Protein AF-A0A9E4ABJ6-F1 (afdb_monomer_lite)

Foldseek 3Di:
DDDDDDDDDDDDPDDDPPPPPPPDADFDDQQRLLQVLLQQQDAPAPDDAAWDWAAAPPGFIKIKGKDKDWDDDPQKIKIKMKMKIFGPQHWTATPNFIKTWHGDDIKIKIWMKMARPVQQKIKIKIWIWGWIWIDTPDDHIDIWTDTWMFIDIGGNDDDLQNSAWIFDGTSRDTDTHRRCSRYDHDD

Structure (mmCIF, N/CA/C/O backbone):
data_AF-A0A9E4ABJ6-F1
#
_entry.id   AF-A0A9E4ABJ6-F1
#
loop_
_atom_site.group_PDB
_atom_site.id
_atom_site.type_symbol
_atom_site.label_atom_id
_atom_site.label_alt_id
_atom_site.label_comp_id
_atom_site.label_asym_id
_atom_site.label_entity_id
_atom_site.label_seq_id
_atom_site.pdbx_PDB_ins_code
_atom_site.Cartn_x
_atom_site.Cartn_y
_atom_site.Cartn_z
_atom_site.occupancy
_atom_site.B_iso_or_equiv
_atom_site.auth_seq_id
_atom_site.auth_comp_id
_atom_site.auth_asym_id
_atom_site.auth_atom_id
_atom_site.pdbx_PDB_model_num
ATOM 1 N N . MET A 1 1 ? -15.497 -51.254 72.925 1.00 45.00 1 MET A N 1
ATOM 2 C CA . MET A 1 1 ? -16.453 -50.255 72.394 1.00 45.00 1 MET A CA 1
ATOM 3 C C . MET A 1 1 ? -15.705 -49.330 71.433 1.00 45.00 1 MET A C 1
ATOM 5 O O . MET A 1 1 ? -14.855 -48.574 71.883 1.00 45.00 1 MET A O 1
ATOM 9 N N . LYS A 1 2 ? -15.916 -49.468 70.115 1.00 40.75 2 LYS A N 1
ATOM 10 C CA . LYS A 1 2 ? -15.234 -48.687 69.060 1.00 40.75 2 LYS A CA 1
ATOM 11 C C . LYS A 1 2 ? -15.997 -47.378 68.814 1.00 40.75 2 LYS A C 1
ATOM 13 O O . LYS A 1 2 ? -17.189 -47.426 68.538 1.00 40.75 2 LYS A O 1
ATOM 18 N N . ARG A 1 3 ? -15.322 -46.227 68.920 1.00 46.25 3 ARG A N 1
ATOM 19 C CA . ARG A 1 3 ? -15.878 -44.905 68.579 1.00 46.25 3 ARG A CA 1
ATOM 20 C C . ARG A 1 3 ? -15.588 -44.603 67.108 1.00 46.25 3 ARG A C 1
ATOM 22 O O . ARG A 1 3 ? -14.425 -44.531 66.724 1.00 46.25 3 ARG A O 1
ATOM 29 N N . VAL A 1 4 ? -16.638 -44.438 66.309 1.00 50.16 4 VAL A N 1
ATOM 30 C CA . VAL A 1 4 ? -16.573 -43.991 64.910 1.00 50.16 4 VAL A CA 1
ATOM 31 C C . VAL A 1 4 ? -16.628 -42.462 64.908 1.00 50.16 4 VAL A C 1
ATOM 33 O O . VAL A 1 4 ? -17.537 -41.879 65.496 1.00 50.16 4 VAL A O 1
ATOM 36 N N . ARG A 1 5 ? -15.623 -41.814 64.311 1.00 57.88 5 ARG A N 1
ATOM 37 C CA . ARG A 1 5 ? -15.574 -40.359 64.107 1.00 57.88 5 ARG A CA 1
ATOM 38 C C . ARG A 1 5 ? -16.218 -40.049 62.755 1.00 57.88 5 ARG A C 1
ATOM 40 O O . ARG A 1 5 ? -15.733 -40.540 61.742 1.00 57.88 5 ARG A O 1
ATOM 47 N N . TYR A 1 6 ? -17.287 -39.258 62.750 1.00 49.84 6 TYR A N 1
ATOM 48 C CA . TYR A 1 6 ? -17.872 -38.696 61.533 1.00 49.84 6 TYR A CA 1
ATOM 49 C C . TYR A 1 6 ? -17.236 -37.329 61.278 1.00 49.84 6 TYR A C 1
ATOM 51 O O . TYR A 1 6 ? -17.395 -36.415 62.085 1.00 49.84 6 TYR A O 1
ATOM 59 N N . SER A 1 7 ? -16.492 -37.204 60.181 1.00 53.31 7 SER A N 1
ATOM 60 C CA . SER A 1 7 ? -16.000 -35.918 59.687 1.00 53.31 7 SER A CA 1
ATOM 61 C C . SER A 1 7 ? -17.076 -35.299 58.798 1.00 53.31 7 SER A C 1
ATOM 63 O O . SER A 1 7 ? -17.458 -35.886 57.788 1.00 53.31 7 SER A O 1
ATOM 65 N N . VAL A 1 8 ? -17.577 -34.128 59.190 1.00 49.62 8 VAL A N 1
ATOM 66 C CA . VAL A 1 8 ? -18.484 -33.300 58.386 1.00 49.62 8 VAL A CA 1
ATOM 67 C C . VAL A 1 8 ? -17.634 -32.508 57.392 1.00 49.62 8 VAL A C 1
ATOM 69 O O . VAL A 1 8 ? -16.814 -31.689 57.798 1.00 49.62 8 VAL A O 1
ATOM 72 N N . LEU A 1 9 ? -17.811 -32.769 56.097 1.00 51.19 9 LEU A N 1
ATOM 73 C CA . LEU A 1 9 ? -17.252 -31.968 55.008 1.00 51.19 9 LEU A CA 1
ATOM 74 C C . LEU A 1 9 ? -18.277 -30.889 54.635 1.00 51.19 9 LEU A C 1
ATOM 76 O O . LEU A 1 9 ? -19.312 -31.188 54.045 1.00 51.19 9 LEU A O 1
ATOM 80 N N . LEU A 1 10 ? -17.993 -29.640 55.011 1.00 48.88 10 LEU A N 1
ATOM 81 C CA . LEU A 1 10 ? -18.680 -28.461 54.487 1.00 48.88 10 LEU A CA 1
ATOM 82 C C . LEU A 1 10 ? -18.076 -28.142 53.111 1.00 48.88 10 LEU A C 1
ATOM 84 O O . LEU A 1 10 ? -16.931 -27.701 53.028 1.00 48.88 10 LEU A O 1
ATOM 88 N N . ALA A 1 11 ? -18.828 -28.374 52.037 1.00 52.41 11 ALA A N 1
ATOM 89 C CA . ALA A 1 11 ? -18.481 -27.877 50.712 1.00 52.41 11 ALA A CA 1
ATOM 90 C C . ALA A 1 11 ? -18.997 -26.436 50.581 1.00 52.41 11 ALA A C 1
ATOM 92 O O . ALA A 1 11 ? -20.203 -26.200 50.523 1.00 52.41 11 ALA A O 1
ATOM 93 N N . VAL A 1 12 ? -18.079 -25.469 50.576 1.00 49.25 12 VAL A N 1
ATOM 94 C CA . VAL A 1 12 ? -18.373 -24.075 50.234 1.00 49.25 12 VAL A CA 1
ATOM 95 C C . VAL A 1 12 ? -18.488 -23.999 48.713 1.00 49.25 12 VAL A C 1
ATOM 97 O O . VAL A 1 12 ? -17.489 -24.101 48.006 1.00 49.25 12 VAL A O 1
ATOM 100 N N . ALA A 1 13 ? -19.711 -23.854 48.208 1.00 49.94 13 ALA A N 1
ATOM 101 C CA . ALA A 1 13 ? -19.959 -23.523 46.812 1.00 49.94 13 ALA A CA 1
ATOM 102 C C . ALA A 1 13 ? -19.599 -22.046 46.589 1.00 49.94 13 ALA A C 1
ATOM 104 O O . ALA A 1 13 ? -20.397 -21.150 46.859 1.00 49.94 13 ALA A O 1
ATOM 105 N N . ALA A 1 14 ? -18.371 -21.788 46.141 1.00 52.09 14 ALA A N 1
ATOM 106 C CA . ALA A 1 14 ? -17.991 -20.494 45.594 1.00 52.09 14 ALA A CA 1
ATOM 107 C C . ALA A 1 14 ? -18.616 -20.369 44.198 1.00 52.09 14 ALA A C 1
ATOM 109 O O . ALA A 1 14 ? -18.151 -20.986 43.242 1.00 52.09 14 ALA A O 1
ATOM 110 N N . GLY A 1 15 ? -19.708 -19.611 44.098 1.00 44.78 15 GLY A N 1
ATOM 111 C CA . GLY A 1 15 ? -20.267 -19.195 42.819 1.00 44.78 15 GLY A CA 1
ATOM 112 C C . GLY A 1 15 ? -19.306 -18.226 42.141 1.00 44.78 15 GLY A C 1
ATOM 113 O O . GLY A 1 15 ? -19.254 -17.050 42.493 1.00 44.78 15 GLY A O 1
ATOM 114 N N . THR A 1 16 ? -18.530 -18.720 41.183 1.00 53.94 16 THR A N 1
ATOM 115 C CA . THR A 1 16 ? -17.841 -17.877 40.211 1.00 53.94 16 THR A CA 1
ATOM 116 C C . THR A 1 16 ? -18.903 -17.289 39.287 1.00 53.94 16 THR A C 1
ATOM 118 O O . THR A 1 16 ? -19.432 -17.983 38.420 1.00 53.94 16 THR A O 1
ATOM 121 N N . LEU A 1 17 ? -19.248 -16.019 39.499 1.00 52.34 17 LEU A N 1
ATOM 122 C CA . LEU A 1 17 ? -19.896 -15.193 38.486 1.00 52.34 17 LEU A CA 1
ATOM 123 C C . LEU A 1 17 ? -18.904 -15.069 37.324 1.00 52.34 17 LEU A C 1
ATOM 125 O O . LEU A 1 17 ? -18.003 -14.234 37.361 1.00 52.34 17 LEU A O 1
ATOM 129 N N . ALA A 1 18 ? -19.018 -15.956 36.338 1.00 52.56 18 ALA A N 1
ATOM 130 C CA . ALA A 1 18 ? -18.388 -15.758 35.046 1.00 52.56 18 ALA A CA 1
ATOM 131 C C . ALA A 1 18 ? -19.076 -14.540 34.419 1.00 52.56 18 ALA A C 1
ATOM 133 O O . ALA A 1 18 ? -20.229 -14.614 33.997 1.00 52.56 18 ALA A O 1
ATOM 134 N N . CYS A 1 19 ? -18.405 -13.391 34.477 1.00 53.19 19 CYS A N 1
ATOM 135 C CA . CYS A 1 19 ? -18.766 -12.227 33.688 1.00 53.19 19 CYS A CA 1
ATOM 136 C C . CYS A 1 19 ? -18.419 -12.590 32.240 1.00 53.19 19 CYS A C 1
ATOM 138 O O . CYS A 1 19 ? -17.264 -12.503 31.835 1.00 53.19 19 CYS A O 1
ATOM 140 N N . ASP A 1 20 ? -19.398 -13.133 31.526 1.00 47.91 20 ASP A N 1
ATOM 141 C CA . ASP A 1 20 ? -19.287 -13.554 30.133 1.00 47.91 20 ASP A CA 1
ATOM 142 C C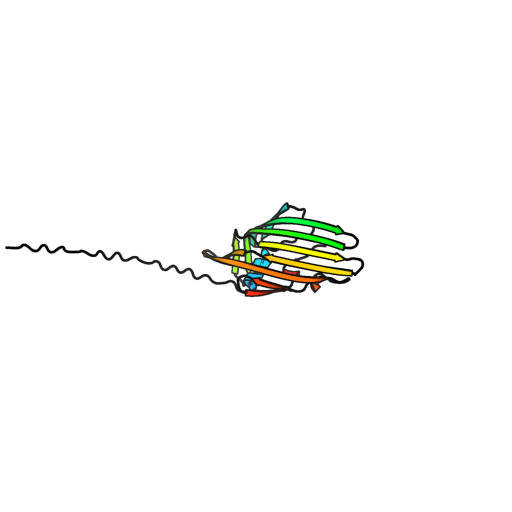 . ASP A 1 20 ? -19.380 -12.311 29.240 1.00 47.91 20 ASP A C 1
ATOM 144 O O . ASP A 1 20 ? -20.415 -12.006 28.654 1.00 47.91 20 ASP A O 1
ATOM 148 N N . SER A 1 21 ? -18.320 -11.503 29.226 1.00 54.41 21 SER A N 1
ATOM 149 C CA . SER A 1 21 ? -18.147 -10.458 28.221 1.00 54.41 21 SER A CA 1
ATOM 150 C C . SER A 1 21 ? -17.453 -11.078 27.012 1.00 54.41 21 SER A C 1
ATOM 152 O O . SER A 1 21 ? -16.274 -10.823 26.767 1.00 54.41 21 SER A O 1
ATOM 154 N N . THR A 1 22 ? -18.159 -11.937 26.274 1.00 62.00 22 THR A N 1
ATOM 155 C CA . THR A 1 22 ? -17.758 -12.289 24.909 1.00 62.00 22 THR A CA 1
ATOM 156 C C . THR A 1 22 ? -17.947 -11.052 24.050 1.00 62.00 22 THR A C 1
ATOM 158 O O . THR A 1 22 ? -19.015 -10.821 23.479 1.00 62.00 22 THR A O 1
ATOM 161 N N . GLU A 1 23 ? -16.922 -10.211 24.021 1.00 62.78 23 GLU A N 1
ATOM 162 C CA . GLU A 1 23 ? -16.848 -9.129 23.064 1.00 62.78 23 GLU A CA 1
ATOM 163 C C . GLU A 1 23 ? -16.848 -9.757 21.670 1.00 62.78 23 GLU A C 1
ATOM 165 O O . GLU A 1 23 ? -15.982 -10.562 21.325 1.00 62.78 23 GLU A O 1
ATOM 170 N N . THR A 1 24 ? -17.922 -9.517 20.922 1.00 70.38 24 THR A N 1
ATOM 171 C CA . THR A 1 24 ? -18.091 -10.126 19.606 1.00 70.38 24 THR A CA 1
ATOM 172 C C . THR A 1 24 ? -17.277 -9.311 18.623 1.00 70.38 24 THR A C 1
ATOM 174 O O . THR A 1 24 ? -17.634 -8.177 18.312 1.00 70.38 24 THR A O 1
ATOM 177 N N . ILE A 1 25 ? -16.182 -9.895 18.150 1.00 77.62 25 ILE A N 1
ATOM 178 C CA . ILE A 1 25 ? -15.392 -9.323 17.069 1.00 77.62 25 ILE A CA 1
ATOM 179 C C . ILE A 1 25 ? -16.248 -9.347 15.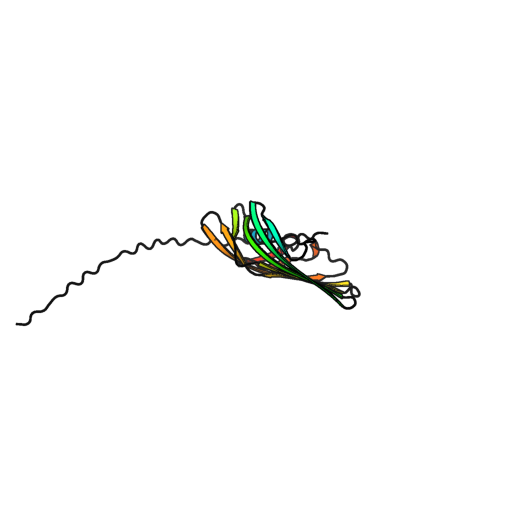800 1.00 77.62 25 ILE A C 1
ATOM 181 O O . ILE A 1 25 ? -16.727 -10.403 15.381 1.00 77.62 25 ILE A O 1
ATOM 185 N N . VAL A 1 26 ? -16.474 -8.170 15.217 1.00 82.19 26 VAL A N 1
ATOM 186 C CA . VAL A 1 26 ? -17.183 -8.021 13.944 1.00 82.19 26 VAL A CA 1
ATOM 187 C C . VAL A 1 26 ? -16.127 -7.888 12.850 1.00 82.19 26 VAL A C 1
ATOM 189 O O . VAL A 1 26 ? -15.405 -6.896 12.866 1.00 82.19 26 VAL A O 1
ATOM 192 N N . PRO A 1 27 ? -16.006 -8.841 11.913 1.00 87.06 27 PRO A N 1
ATOM 193 C CA . PRO A 1 27 ? -15.033 -8.722 10.834 1.00 87.06 27 PRO A CA 1
ATOM 194 C C . PRO A 1 27 ? -15.348 -7.505 9.953 1.00 87.06 27 PRO A C 1
ATOM 196 O O . PRO A 1 27 ? -16.515 -7.133 9.788 1.00 87.06 27 PRO A O 1
ATOM 199 N N . LEU A 1 28 ? -14.310 -6.897 9.373 1.00 90.69 28 LEU A N 1
ATOM 200 C CA . LEU A 1 28 ? -14.481 -5.839 8.376 1.00 90.69 28 LEU A CA 1
ATOM 201 C C . LEU A 1 28 ? -15.217 -6.385 7.152 1.00 90.69 28 LEU A C 1
ATOM 203 O O . LEU A 1 28 ? -15.043 -7.547 6.784 1.00 90.69 28 LEU A O 1
ATOM 207 N N . THR A 1 29 ? -16.018 -5.547 6.499 1.00 93.00 29 THR A N 1
ATOM 208 C CA . THR A 1 29 ? -16.445 -5.825 5.120 1.00 93.00 29 THR A CA 1
ATOM 209 C C . THR A 1 29 ? -15.281 -5.593 4.154 1.00 93.00 29 THR A C 1
ATOM 211 O O . THR A 1 29 ? -14.326 -4.902 4.508 1.00 93.00 29 THR A O 1
ATOM 214 N N . LEU A 1 30 ? -15.365 -6.113 2.924 1.00 92.19 30 LEU A N 1
ATOM 215 C CA . LEU A 1 30 ? -14.355 -5.840 1.895 1.00 92.19 30 LEU A CA 1
ATOM 216 C C . LEU A 1 30 ? -14.182 -4.329 1.656 1.00 92.19 30 LEU A C 1
ATOM 218 O O . LEU A 1 30 ? -13.063 -3.840 1.692 1.00 92.19 30 LEU A O 1
ATOM 222 N N . ASP A 1 31 ? -15.273 -3.565 1.543 1.00 90.75 31 ASP A N 1
ATOM 223 C CA . ASP A 1 31 ? -15.201 -2.103 1.377 1.00 90.75 31 ASP A CA 1
ATOM 224 C C . ASP A 1 31 ? -14.452 -1.415 2.530 1.00 90.75 31 ASP A C 1
ATOM 226 O O . ASP A 1 31 ? -13.674 -0.483 2.322 1.00 90.75 31 ASP A O 1
ATOM 230 N N . GLN A 1 32 ? -14.679 -1.875 3.765 1.00 91.88 32 GLN A N 1
ATOM 231 C CA . GLN A 1 32 ? -13.974 -1.354 4.933 1.00 91.88 32 GLN A CA 1
ATOM 232 C C . GLN A 1 32 ? -12.499 -1.737 4.906 1.00 91.88 32 GLN A C 1
ATOM 234 O O . GLN A 1 32 ? -11.645 -0.894 5.159 1.00 91.88 32 GLN A O 1
ATOM 239 N N . ALA A 1 33 ? -12.203 -2.984 4.559 1.00 92.62 33 ALA A N 1
ATOM 240 C CA . ALA A 1 33 ? -10.857 -3.502 4.413 1.00 92.62 33 ALA A CA 1
ATOM 241 C C . ALA A 1 33 ? -10.051 -2.711 3.362 1.00 92.62 33 ALA A C 1
ATOM 243 O O . ALA A 1 33 ? -8.944 -2.249 3.644 1.00 92.62 33 ALA A O 1
ATOM 244 N N . THR A 1 34 ? -10.639 -2.456 2.190 1.00 91.31 34 THR A N 1
ATOM 245 C CA . THR A 1 34 ? -10.043 -1.640 1.124 1.00 91.31 34 THR A CA 1
ATOM 246 C C . THR A 1 34 ? -9.807 -0.200 1.577 1.00 91.31 34 THR A C 1
ATOM 248 O O . THR A 1 34 ? -8.744 0.356 1.313 1.00 91.31 34 THR A O 1
ATOM 251 N N . ALA A 1 35 ? -10.746 0.407 2.309 1.00 88.50 35 ALA A N 1
ATOM 252 C CA . ALA A 1 35 ? -10.567 1.756 2.846 1.00 88.50 35 ALA A CA 1
ATOM 253 C C . ALA A 1 35 ? -9.442 1.833 3.895 1.00 88.50 35 ALA A C 1
ATOM 255 O O . ALA A 1 35 ? -8.686 2.807 3.919 1.00 88.50 35 ALA A O 1
ATOM 256 N N . VAL A 1 36 ? -9.301 0.801 4.736 1.00 88.88 36 VAL A N 1
ATOM 257 C CA . VAL A 1 36 ? -8.186 0.673 5.684 1.00 88.88 36 VAL A CA 1
ATOM 258 C C . VAL A 1 36 ? -6.849 0.628 4.940 1.00 88.88 36 VAL A C 1
ATOM 260 O O . VAL A 1 36 ? -5.940 1.384 5.284 1.00 88.88 36 VAL A O 1
ATOM 263 N N . LEU A 1 37 ? -6.741 -0.197 3.895 1.00 89.56 37 LEU A N 1
ATOM 264 C CA . LEU A 1 37 ? -5.540 -0.272 3.062 1.00 89.56 37 LEU A CA 1
ATOM 265 C C . LEU A 1 37 ? -5.232 1.071 2.377 1.00 89.56 37 LEU A C 1
ATOM 267 O O . LEU A 1 37 ? -4.121 1.587 2.499 1.00 89.56 37 LEU A O 1
ATOM 271 N N . ALA A 1 38 ? -6.228 1.683 1.731 1.00 86.25 38 ALA A N 1
ATOM 272 C CA . ALA A 1 38 ? -6.083 2.947 1.003 1.00 86.25 38 ALA A CA 1
ATOM 273 C C . ALA A 1 38 ? -5.656 4.125 1.897 1.00 86.25 38 ALA A C 1
ATOM 275 O O . ALA A 1 38 ? -5.000 5.063 1.444 1.00 86.25 38 ALA A O 1
ATOM 276 N N . ALA A 1 39 ? -6.001 4.099 3.183 1.00 83.31 39 ALA A N 1
ATOM 277 C CA . ALA A 1 39 ? -5.553 5.121 4.119 1.00 83.31 39 ALA A CA 1
ATOM 278 C C . ALA A 1 39 ? -4.087 4.976 4.538 1.00 83.31 39 ALA A C 1
ATOM 280 O O . ALA A 1 39 ? -3.448 5.974 4.884 1.00 83.31 39 ALA A O 1
ATOM 281 N N . MET A 1 40 ? -3.566 3.747 4.518 1.00 82.50 40 MET A N 1
ATOM 282 C CA . MET A 1 40 ? -2.157 3.474 4.796 1.00 82.50 40 MET A CA 1
ATOM 283 C C . MET A 1 40 ? -1.283 3.810 3.599 1.00 82.50 40 MET A C 1
ATOM 285 O O . MET A 1 40 ? -0.202 4.357 3.784 1.00 82.50 40 MET A O 1
ATOM 289 N N . VAL A 1 41 ? -1.782 3.559 2.391 1.00 75.50 41 VAL A N 1
ATOM 290 C CA . VAL A 1 41 ? -1.123 3.910 1.134 1.00 75.50 41 VAL A CA 1
ATOM 291 C C . VAL A 1 41 ? -0.624 5.361 1.147 1.00 75.50 41 VAL A C 1
ATOM 293 O O . VAL A 1 41 ? -1.358 6.326 1.414 1.00 75.50 41 VAL A O 1
ATOM 296 N N . VAL A 1 42 ? 0.658 5.534 0.832 1.00 64.12 42 VAL A N 1
ATOM 297 C CA . VAL A 1 42 ? 1.338 6.831 0.825 1.00 64.12 42 VAL A CA 1
ATOM 298 C C . VAL A 1 42 ? 1.752 7.192 -0.598 1.00 64.12 42 VAL A C 1
ATOM 300 O O . VAL A 1 42 ? 2.198 6.343 -1.359 1.00 64.12 42 VAL A O 1
ATOM 303 N N . HIS A 1 43 ? 1.620 8.471 -0.963 1.00 64.56 43 HIS A N 1
ATOM 304 C CA . HIS A 1 43 ? 2.129 8.961 -2.241 1.00 64.56 43 HIS A CA 1
ATOM 305 C C . HIS A 1 43 ? 3.654 8.990 -2.190 1.00 64.56 43 HIS A C 1
ATOM 307 O O . HIS A 1 43 ? 4.240 9.740 -1.410 1.00 64.56 43 HIS A O 1
ATOM 313 N N . TYR A 1 44 ? 4.272 8.169 -3.032 1.00 58.34 44 TYR A N 1
ATOM 314 C CA . TYR A 1 44 ? 5.718 7.987 -3.086 1.00 58.34 44 TYR A CA 1
ATOM 315 C C . TYR A 1 44 ? 6.437 8.963 -4.041 1.00 58.34 44 TYR A C 1
ATOM 317 O O . TYR A 1 44 ? 7.656 8.935 -4.187 1.00 58.34 44 TYR A O 1
ATOM 325 N N . ALA A 1 45 ? 5.705 9.864 -4.697 1.00 57.34 45 ALA A N 1
ATOM 326 C CA . ALA A 1 45 ? 6.258 10.723 -5.738 1.00 57.34 45 ALA A CA 1
ATOM 327 C C . ALA A 1 45 ? 7.385 11.643 -5.229 1.00 57.34 45 ALA A C 1
ATOM 329 O O . ALA A 1 45 ? 7.135 12.652 -4.565 1.00 57.34 45 ALA A O 1
ATOM 330 N N . GLY A 1 46 ? 8.631 11.295 -5.566 1.00 60.38 46 GLY A N 1
ATOM 331 C CA . GLY A 1 46 ? 9.817 12.108 -5.291 1.00 60.38 46 GLY A CA 1
ATOM 332 C C . GLY A 1 46 ? 10.205 12.217 -3.815 1.00 60.38 46 GLY A C 1
ATOM 333 O O . GLY A 1 46 ? 10.908 13.161 -3.450 1.00 60.38 46 GLY A O 1
ATOM 334 N N . ALA A 1 47 ? 9.751 11.299 -2.957 1.00 66.31 47 ALA A N 1
ATOM 335 C CA . ALA A 1 47 ? 10.164 11.290 -1.559 1.00 66.31 47 ALA A CA 1
ATOM 336 C C . ALA A 1 47 ? 11.623 10.810 -1.437 1.00 66.31 47 ALA A C 1
ATOM 338 O O . ALA A 1 47 ? 11.964 9.714 -1.880 1.00 66.31 47 ALA A O 1
ATOM 339 N N . GLU A 1 48 ? 12.485 11.621 -0.817 1.00 83.44 48 GLU A N 1
ATOM 340 C CA . GLU A 1 48 ? 13.851 11.205 -0.472 1.00 83.44 48 GLU A CA 1
ATOM 341 C C . GLU A 1 48 ? 13.815 9.969 0.433 1.00 83.44 48 GLU A C 1
ATOM 343 O O . GLU A 1 48 ? 12.942 9.865 1.294 1.00 83.44 48 GLU A O 1
ATOM 348 N N . GLU A 1 49 ? 14.755 9.042 0.259 1.00 89.62 49 GLU A N 1
ATOM 349 C CA . GLU A 1 49 ? 14.884 7.861 1.121 1.00 89.62 49 GLU A CA 1
ATOM 350 C C . GLU A 1 49 ? 14.921 8.218 2.606 1.00 89.62 49 GLU A C 1
ATOM 352 O O . GLU A 1 49 ? 15.558 9.189 3.025 1.00 89.62 49 GLU A O 1
ATOM 357 N N . GLY A 1 50 ? 14.253 7.399 3.417 1.00 90.31 50 GLY A N 1
ATOM 358 C CA . GLY A 1 50 ? 14.228 7.565 4.862 1.00 90.31 50 GLY A CA 1
ATOM 359 C C . GLY A 1 50 ? 12.839 7.434 5.462 1.00 90.31 50 GLY A C 1
ATOM 360 O O . GLY A 1 50 ? 11.953 6.788 4.910 1.00 90.31 50 GLY A O 1
ATOM 361 N N . THR A 1 51 ? 12.679 8.014 6.651 1.00 92.50 51 THR A N 1
ATOM 362 C CA . THR A 1 51 ? 11.445 7.931 7.433 1.00 92.50 51 THR A CA 1
ATOM 363 C C . THR A 1 51 ? 10.624 9.203 7.302 1.00 92.50 51 THR A C 1
ATOM 365 O O . THR A 1 51 ? 11.107 10.307 7.554 1.00 92.50 51 THR A O 1
ATOM 368 N N . HIS A 1 52 ? 9.342 9.016 7.026 1.00 89.88 52 HIS A N 1
ATOM 369 C CA . HIS A 1 52 ? 8.362 10.059 6.780 1.00 89.88 52 HIS A CA 1
ATOM 370 C C . HIS A 1 52 ? 7.117 9.842 7.633 1.00 89.88 52 HIS A C 1
ATOM 372 O O . HIS A 1 52 ? 6.889 8.766 8.190 1.00 89.88 52 HIS A O 1
ATOM 378 N N . VAL A 1 53 ? 6.298 10.885 7.748 1.00 90.44 53 VAL A N 1
ATOM 379 C CA . VAL A 1 53 ? 5.031 10.844 8.483 1.00 90.44 53 VAL A CA 1
ATOM 380 C C . VAL A 1 53 ? 3.959 11.543 7.658 1.00 90.44 53 VAL A C 1
ATOM 382 O O . VAL A 1 53 ? 4.092 12.723 7.336 1.00 90.44 53 VAL A O 1
ATOM 385 N N . LYS A 1 54 ? 2.878 10.826 7.351 1.00 87.12 54 LYS A N 1
ATOM 386 C CA . LYS A 1 54 ? 1.693 11.338 6.655 1.00 87.12 54 LYS A CA 1
ATOM 387 C C . LYS A 1 54 ? 0.530 11.419 7.637 1.00 87.12 54 LYS A C 1
ATOM 389 O O . LYS A 1 54 ? 0.188 10.429 8.274 1.00 87.12 54 LYS A O 1
ATOM 394 N N . SER A 1 55 ? -0.081 12.593 7.772 1.00 89.25 55 SER A N 1
ATOM 395 C CA . SER A 1 55 ? -1.302 12.750 8.572 1.00 89.25 55 SER A CA 1
ATOM 396 C C . SER A 1 55 ? -2.484 12.055 7.902 1.00 89.25 55 SER A C 1
ATOM 398 O O . SER A 1 55 ? -2.621 12.118 6.679 1.00 89.25 55 SER A O 1
ATOM 400 N N . CYS A 1 56 ? -3.350 11.435 8.701 1.00 87.06 56 CYS A N 1
ATOM 401 C CA . CYS A 1 56 ? -4.578 10.833 8.191 1.00 87.06 56 CYS A CA 1
ATOM 402 C C . CYS A 1 56 ? -5.740 11.834 8.167 1.00 87.06 56 CYS A C 1
ATOM 404 O O . CYS A 1 56 ? -5.699 12.826 8.901 1.00 87.06 56 CYS A O 1
ATOM 406 N N . PRO A 1 57 ? -6.769 11.607 7.327 1.00 83.12 57 PRO A N 1
ATOM 407 C CA . PRO A 1 57 ? -7.821 12.595 7.092 1.00 83.12 57 PRO A CA 1
ATOM 408 C C . PRO A 1 57 ? -8.603 13.004 8.343 1.00 83.12 57 PRO A C 1
ATOM 410 O O . PRO A 1 57 ? -8.972 14.172 8.461 1.00 83.12 57 PRO A O 1
ATOM 413 N N . LEU A 1 58 ? -8.853 12.067 9.265 1.00 88.88 58 LEU A N 1
ATOM 414 C CA . LEU A 1 58 ? -9.667 12.324 10.459 1.00 88.88 58 LEU A CA 1
ATOM 415 C C . LEU A 1 58 ? -8.843 12.516 11.738 1.00 88.88 58 LEU A C 1
ATOM 417 O O . LEU A 1 58 ? -9.314 13.154 12.675 1.00 88.88 58 LEU A O 1
ATOM 421 N N . GLY A 1 59 ? -7.597 12.043 11.764 1.00 89.75 59 GLY A N 1
ATOM 422 C CA . GLY A 1 59 ? -6.751 12.105 12.952 1.00 89.75 59 GLY A CA 1
ATOM 423 C C . GLY A 1 59 ? -5.592 11.118 12.893 1.00 89.75 59 GLY A C 1
ATOM 424 O O . GLY A 1 59 ? -5.610 10.171 12.114 1.00 89.75 59 GLY A O 1
ATOM 425 N N . GLY A 1 60 ? -4.560 11.353 13.703 1.00 91.06 60 GLY A N 1
ATOM 426 C CA . GLY A 1 60 ? -3.365 10.506 13.747 1.00 91.06 60 GLY A CA 1
ATOM 427 C C . GLY A 1 60 ? -2.497 10.581 12.490 1.00 91.06 60 GLY A C 1
ATOM 428 O O . GLY A 1 60 ? -2.534 11.558 11.733 1.00 91.06 60 GLY A O 1
ATOM 429 N N . ALA A 1 61 ? -1.648 9.570 12.302 1.00 91.06 61 ALA A N 1
ATOM 430 C CA . ALA A 1 61 ? -0.699 9.541 11.196 1.00 91.06 61 ALA A CA 1
ATOM 431 C C . ALA A 1 61 ? -0.252 8.122 10.833 1.00 91.06 61 ALA A C 1
ATOM 433 O O . ALA A 1 61 ? -0.316 7.212 11.653 1.00 91.06 61 ALA A O 1
ATOM 434 N N . VAL A 1 62 ? 0.279 7.964 9.626 1.00 90.81 62 VAL A N 1
ATOM 435 C CA . VAL A 1 62 ? 1.050 6.798 9.191 1.00 90.81 62 VAL A CA 1
ATOM 436 C C . VAL A 1 62 ? 2.507 7.225 9.106 1.00 90.81 62 VAL A C 1
ATOM 438 O O . VAL A 1 62 ? 2.848 8.168 8.388 1.00 90.81 62 VAL A O 1
ATOM 441 N N . ARG A 1 63 ? 3.374 6.557 9.866 1.00 91.69 63 ARG A N 1
ATOM 442 C CA . ARG A 1 63 ? 4.822 6.665 9.687 1.00 91.69 63 ARG A CA 1
ATOM 443 C C . ARG A 1 63 ? 5.231 5.615 8.671 1.00 91.69 63 ARG A C 1
ATOM 445 O O . ARG A 1 63 ? 4.826 4.472 8.817 1.00 91.69 63 ARG A O 1
ATOM 452 N N . TYR A 1 64 ? 6.053 5.975 7.702 1.00 91.19 64 TYR A N 1
ATOM 453 C CA . TYR A 1 64 ? 6.601 5.007 6.763 1.00 91.19 64 TYR A CA 1
ATOM 454 C C . TYR A 1 64 ? 8.099 5.211 6.602 1.00 91.19 64 TYR A C 1
ATOM 456 O O . TYR A 1 64 ? 8.595 6.328 6.755 1.00 91.19 64 TYR A O 1
ATOM 464 N N . THR A 1 65 ? 8.818 4.129 6.347 1.00 91.50 65 THR A N 1
ATOM 465 C CA . THR A 1 65 ? 10.226 4.173 5.953 1.00 91.50 65 THR A CA 1
ATOM 466 C C . THR A 1 65 ? 10.335 3.557 4.581 1.00 91.50 65 THR A C 1
ATOM 468 O O . THR A 1 65 ? 9.724 2.519 4.357 1.00 91.50 65 THR A O 1
ATOM 471 N N . HIS A 1 66 ? 11.116 4.160 3.691 1.00 91.44 66 HIS A N 1
ATOM 472 C CA . HIS A 1 66 ? 11.389 3.550 2.399 1.00 91.44 66 HIS A CA 1
ATOM 473 C C . HIS A 1 66 ? 12.860 3.591 2.018 1.00 91.44 66 HIS A C 1
ATOM 475 O O . HIS A 1 66 ? 13.608 4.495 2.412 1.00 91.44 66 HIS A O 1
ATOM 481 N N . THR A 1 67 ? 13.230 2.618 1.199 1.00 92.81 67 THR A N 1
ATOM 482 C CA . THR A 1 67 ? 14.507 2.528 0.497 1.00 92.81 67 THR A CA 1
ATOM 483 C C . THR A 1 67 ? 14.245 2.234 -0.967 1.00 92.81 67 THR A C 1
ATOM 485 O O . THR A 1 67 ? 13.261 1.577 -1.299 1.00 92.81 67 THR A O 1
ATOM 488 N N . SER A 1 68 ? 15.119 2.716 -1.839 1.00 92.69 68 SER A N 1
ATOM 489 C CA . SER A 1 68 ? 15.062 2.417 -3.259 1.00 92.69 68 SER A CA 1
ATOM 490 C C . SER A 1 68 ? 16.399 1.886 -3.748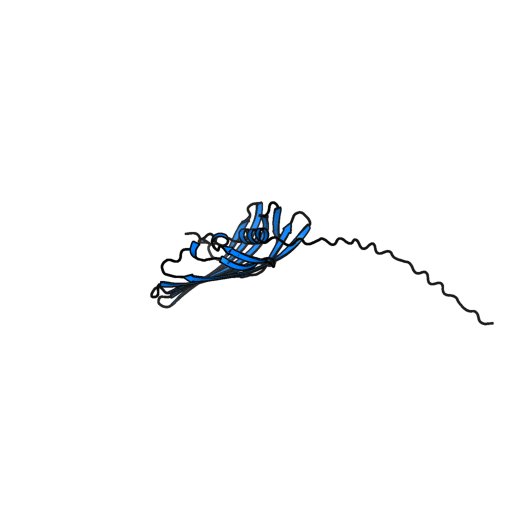 1.00 92.69 68 SER A C 1
ATOM 492 O O . SER A 1 68 ? 17.460 2.213 -3.221 1.00 92.69 68 SER A O 1
ATOM 494 N N . ASP A 1 69 ? 16.355 1.054 -4.775 1.00 94.19 69 ASP A N 1
ATOM 495 C CA . ASP A 1 69 ? 17.555 0.631 -5.476 1.00 94.19 69 ASP A CA 1
ATOM 496 C C . ASP A 1 69 ? 17.340 0.775 -6.974 1.00 94.19 69 ASP A C 1
ATOM 498 O O . ASP A 1 69 ? 16.282 0.442 -7.510 1.00 94.19 69 ASP A O 1
ATOM 502 N N . HIS A 1 70 ? 18.358 1.299 -7.644 1.00 93.25 70 HIS A N 1
ATOM 503 C CA . HIS A 1 70 ? 18.351 1.512 -9.079 1.00 93.25 70 HIS A CA 1
ATOM 504 C C . HIS A 1 70 ? 19.615 0.914 -9.676 1.00 93.25 70 HIS A C 1
ATOM 506 O O . HIS A 1 70 ? 20.738 1.279 -9.310 1.00 93.25 70 HIS A O 1
ATOM 512 N N . ARG A 1 71 ? 19.428 -0.011 -10.615 1.00 95.12 71 ARG A N 1
ATOM 513 C CA . ARG A 1 71 ? 20.514 -0.711 -11.296 1.00 95.12 71 ARG A CA 1
ATOM 514 C C . ARG A 1 71 ? 20.321 -0.605 -12.796 1.00 95.12 71 ARG A C 1
ATOM 516 O O . ARG A 1 71 ? 19.215 -0.741 -13.299 1.00 95.12 71 ARG A O 1
ATOM 523 N N . GLU A 1 72 ? 21.423 -0.445 -13.512 1.00 95.31 72 GLU A N 1
ATOM 524 C CA . GLU A 1 72 ? 21.448 -0.464 -14.973 1.00 95.31 72 GLU A CA 1
ATOM 525 C C . GLU A 1 72 ? 22.462 -1.508 -15.448 1.00 95.31 72 GLU A C 1
ATOM 527 O O . GLU A 1 72 ? 23.551 -1.658 -14.880 1.00 95.31 72 GLU A O 1
ATOM 532 N N . SER A 1 73 ? 22.112 -2.248 -16.497 1.00 94.94 73 SER A N 1
ATOM 533 C CA . SER A 1 73 ? 22.985 -3.234 -17.134 1.00 94.94 73 SER A CA 1
ATOM 534 C C . SER A 1 73 ? 22.651 -3.328 -18.616 1.00 94.94 73 SER A C 1
ATOM 536 O O . SER A 1 73 ? 21.603 -3.845 -19.000 1.00 94.94 73 SER A O 1
ATOM 538 N N . GLY A 1 74 ? 23.554 -2.811 -19.452 1.00 93.88 74 GLY A N 1
ATOM 539 C CA . GLY A 1 74 ? 23.277 -2.652 -20.878 1.00 93.88 74 GLY A CA 1
ATOM 540 C C . GLY A 1 74 ? 22.076 -1.731 -21.084 1.00 93.88 74 GLY A C 1
ATOM 541 O O . GLY A 1 74 ? 22.056 -0.628 -20.549 1.00 93.88 74 GLY A O 1
ATOM 542 N N . ASP A 1 75 ? 21.083 -2.223 -21.818 1.00 93.19 75 ASP A N 1
ATOM 543 C CA . ASP A 1 75 ? 19.872 -1.484 -22.187 1.00 93.19 75 ASP A CA 1
ATOM 544 C C . ASP A 1 75 ? 18.683 -1.754 -21.257 1.00 93.19 75 ASP A C 1
ATOM 546 O O . ASP A 1 75 ? 17.548 -1.385 -21.572 1.00 93.19 75 ASP A O 1
ATOM 550 N N . THR A 1 76 ? 18.935 -2.429 -20.132 1.00 93.31 76 THR A N 1
ATOM 551 C CA . THR A 1 76 ? 17.931 -2.739 -19.114 1.00 93.31 76 THR A CA 1
ATOM 552 C C . THR A 1 76 ? 18.171 -1.914 -17.853 1.00 93.31 76 THR A C 1
ATOM 554 O O . THR A 1 76 ? 19.297 -1.840 -17.349 1.00 93.31 76 THR A O 1
ATOM 557 N N . ALA A 1 77 ? 17.100 -1.307 -17.349 1.00 93.44 77 ALA A N 1
ATOM 558 C CA . ALA A 1 77 ? 17.056 -0.632 -16.059 1.00 93.44 77 ALA A CA 1
ATOM 559 C C . ALA A 1 77 ? 16.148 -1.413 -15.105 1.00 93.44 77 ALA A C 1
ATOM 561 O O . ALA A 1 77 ? 15.076 -1.868 -15.506 1.00 93.44 77 ALA A O 1
ATOM 562 N N . TRP A 1 78 ? 16.577 -1.544 -13.853 1.00 93.56 78 TRP A N 1
ATOM 563 C CA . TRP A 1 78 ? 15.820 -2.131 -12.753 1.00 93.56 78 TRP A CA 1
ATOM 564 C C . TRP A 1 78 ? 15.656 -1.094 -11.663 1.00 93.56 78 TRP A C 1
ATOM 566 O O . TRP A 1 78 ? 16.617 -0.422 -11.278 1.00 93.56 78 TRP A O 1
ATOM 576 N N . TRP A 1 79 ? 14.452 -1.014 -11.134 1.00 92.44 79 TRP A N 1
ATOM 577 C CA . TRP A 1 79 ? 14.094 -0.144 -10.042 1.00 92.44 79 TRP A CA 1
ATOM 578 C C . TRP A 1 79 ? 13.307 -0.944 -9.018 1.00 92.44 79 TRP A C 1
ATOM 580 O O . TRP A 1 79 ? 12.366 -1.642 -9.379 1.00 92.44 79 TRP A O 1
ATOM 590 N N . SER A 1 80 ? 13.700 -0.852 -7.756 1.00 93.38 80 SER A N 1
ATOM 591 C CA . SER A 1 80 ? 12.969 -1.472 -6.653 1.00 93.38 80 SER A CA 1
ATOM 592 C C . SER A 1 80 ? 12.742 -0.460 -5.543 1.00 93.38 80 SER A C 1
ATOM 594 O O . SER A 1 80 ? 13.560 0.445 -5.342 1.00 93.38 80 SER A O 1
ATOM 596 N N . VAL A 1 81 ? 11.619 -0.595 -4.848 1.00 91.88 81 VAL A N 1
ATOM 597 C CA . VAL A 1 81 ? 11.265 0.196 -3.674 1.00 91.88 81 VAL A CA 1
ATOM 598 C C . VAL A 1 81 ? 10.725 -0.737 -2.608 1.00 91.88 81 VAL A C 1
ATOM 600 O O . VAL A 1 81 ? 9.750 -1.449 -2.832 1.00 91.88 81 VAL A O 1
ATOM 603 N N . ASP A 1 82 ? 11.330 -0.660 -1.432 1.00 93.25 82 ASP A N 1
ATOM 604 C CA . ASP A 1 82 ? 10.826 -1.275 -0.213 1.00 93.25 82 ASP A CA 1
ATOM 605 C C . ASP A 1 82 ? 10.242 -0.180 0.670 1.00 93.25 82 ASP A C 1
ATOM 607 O O . ASP A 1 82 ? 10.891 0.844 0.908 1.00 93.25 82 ASP A O 1
ATOM 611 N N . MET A 1 83 ? 9.032 -0.384 1.177 1.00 91.88 83 MET A N 1
ATOM 612 C CA . MET A 1 83 ? 8.379 0.537 2.094 1.00 91.88 83 MET A CA 1
ATOM 613 C C . MET A 1 83 ? 7.723 -0.215 3.244 1.00 91.88 83 MET A C 1
ATOM 615 O O . MET A 1 83 ? 6.937 -1.125 3.035 1.00 91.88 83 MET A O 1
ATOM 619 N N . GLU A 1 84 ? 7.982 0.236 4.464 1.00 92.94 84 GLU A N 1
ATOM 620 C CA . GLU A 1 84 ? 7.356 -0.299 5.668 1.00 92.94 84 GLU A CA 1
ATOM 621 C C . GLU A 1 84 ? 6.454 0.766 6.297 1.00 92.94 84 GLU A C 1
ATOM 623 O O . GLU A 1 84 ? 6.907 1.872 6.614 1.00 92.94 84 GLU A O 1
ATOM 628 N N . LEU A 1 85 ? 5.176 0.439 6.483 1.00 91.06 85 LEU A N 1
ATOM 629 C CA . LEU A 1 85 ? 4.122 1.341 6.933 1.00 91.06 85 LEU A CA 1
ATOM 630 C C . LEU A 1 85 ? 3.665 1.009 8.357 1.00 91.06 85 LEU A C 1
ATOM 632 O O . LEU A 1 85 ? 3.327 -0.125 8.687 1.00 91.06 85 LEU A O 1
ATOM 636 N N . TYR A 1 86 ? 3.588 2.040 9.196 1.00 91.88 86 TYR A N 1
ATOM 637 C CA . TYR A 1 86 ? 3.237 1.957 10.611 1.00 91.88 86 TYR A CA 1
ATOM 638 C C . TYR A 1 86 ? 2.099 2.934 10.944 1.00 91.88 86 TYR A C 1
ATOM 640 O O . TYR A 1 86 ? 2.351 4.133 11.149 1.00 91.88 86 TYR A O 1
ATOM 648 N N . PRO A 1 87 ? 0.843 2.466 11.042 1.00 88.06 87 PRO A N 1
ATOM 649 C CA . PRO A 1 87 ? -0.276 3.317 11.421 1.00 88.06 87 PRO A CA 1
ATOM 650 C C . PRO A 1 87 ? -0.201 3.693 12.909 1.00 88.06 87 PRO A C 1
ATOM 652 O O . PRO A 1 87 ? -0.352 2.874 13.814 1.00 88.06 87 PRO A O 1
ATOM 655 N N . GLY A 1 88 ? 0.033 4.972 13.180 1.00 86.56 88 GLY A N 1
ATOM 656 C CA . GLY A 1 88 ? 0.057 5.577 14.508 1.00 86.56 88 GLY A CA 1
ATOM 657 C C . GLY A 1 88 ? -1.263 6.267 14.840 1.00 86.56 88 GLY A C 1
ATOM 658 O O . GLY A 1 88 ? -1.322 7.497 14.870 1.00 86.56 88 GLY A O 1
ATOM 659 N N . GLY A 1 89 ? -2.317 5.484 15.088 1.00 87.69 89 GLY A N 1
ATOM 660 C CA . GLY A 1 89 ? -3.642 6.009 15.445 1.00 87.69 89 GLY A CA 1
ATOM 661 C C . GLY A 1 89 ? -4.343 6.719 14.289 1.00 87.69 89 GLY A C 1
ATOM 662 O O . GLY A 1 89 ? -5.048 7.692 14.517 1.00 87.69 89 GLY A O 1
ATOM 663 N N . CYS A 1 90 ? -4.084 6.282 13.057 1.00 90.62 90 CYS A N 1
ATOM 664 C CA . CYS A 1 90 ? -4.662 6.854 11.846 1.00 90.62 90 CYS A CA 1
ATOM 665 C C . CYS A 1 90 ? -6.177 6.617 11.807 1.00 90.62 90 CYS A C 1
ATOM 667 O O . CYS A 1 90 ? -6.607 5.473 11.889 1.00 90.62 90 CYS A O 1
ATOM 669 N N . GLU A 1 91 ? -6.982 7.666 11.668 1.00 92.06 91 GLU A N 1
ATOM 670 C CA . GLU A 1 91 ? -8.446 7.563 11.628 1.00 92.06 91 GLU A CA 1
ATOM 671 C C . GLU A 1 91 ? -8.999 7.761 10.211 1.00 92.06 91 GLU A C 1
ATOM 673 O O . GLU A 1 91 ? -8.587 8.677 9.485 1.00 92.06 91 GLU A O 1
ATOM 678 N N . VAL A 1 92 ? -9.948 6.898 9.830 1.00 90.50 92 VAL A N 1
ATOM 679 C CA . VAL A 1 92 ? -10.520 6.809 8.476 1.00 90.50 92 VAL A CA 1
ATOM 680 C C . VAL A 1 92 ? -12.029 6.586 8.539 1.00 90.50 92 VAL A C 1
ATOM 682 O O . VAL A 1 92 ? -12.517 5.959 9.476 1.00 90.50 92 VAL A O 1
ATOM 685 N N . GLU A 1 93 ? -12.773 7.080 7.549 1.00 91.31 93 GLU A N 1
ATOM 686 C CA . GLU A 1 93 ? -14.209 6.801 7.411 1.00 91.31 93 GLU A CA 1
ATOM 687 C C . GLU A 1 93 ? -14.417 5.696 6.373 1.00 91.31 93 GLU A C 1
ATOM 689 O O . GLU A 1 93 ? -13.954 5.820 5.238 1.00 91.31 93 GLU A O 1
ATOM 694 N N . ALA A 1 94 ? -15.119 4.625 6.746 1.00 89.69 94 ALA A N 1
ATOM 695 C CA . ALA A 1 94 ? -15.409 3.513 5.850 1.00 89.69 94 ALA A CA 1
ATOM 696 C C . ALA A 1 94 ? -16.766 2.877 6.166 1.00 89.69 94 ALA A C 1
ATOM 698 O O . ALA A 1 94 ? -17.040 2.474 7.296 1.00 89.69 94 ALA A O 1
ATOM 699 N N . GLY A 1 95 ? -17.643 2.784 5.163 1.00 85.00 95 GLY A N 1
ATOM 700 C CA . GLY A 1 95 ? -18.988 2.230 5.356 1.00 85.00 95 GLY A CA 1
ATOM 701 C C . GLY A 1 95 ? -19.858 3.026 6.342 1.00 85.00 95 GLY A C 1
ATOM 702 O O . GLY A 1 95 ? -20.778 2.464 6.927 1.00 85.00 95 GLY A O 1
ATOM 703 N N . GLY A 1 96 ? -19.568 4.319 6.540 1.00 88.56 96 GLY A N 1
ATOM 704 C CA . GLY A 1 96 ? -20.256 5.179 7.510 1.00 88.56 96 GLY A CA 1
ATOM 705 C C . GLY A 1 96 ? -19.785 5.020 8.962 1.00 88.56 96 GLY A C 1
ATOM 706 O O . GLY A 1 96 ? -20.421 5.571 9.858 1.00 88.56 96 GLY A O 1
ATOM 707 N N . GLU A 1 97 ? -18.697 4.284 9.198 1.00 90.25 97 GLU A N 1
ATOM 708 C CA . GLU A 1 97 ? -18.066 4.110 10.509 1.00 90.25 97 GLU A CA 1
ATOM 709 C C . GLU A 1 97 ? -16.669 4.748 10.521 1.00 90.25 97 GLU A C 1
ATOM 711 O O . GLU A 1 97 ? -15.973 4.753 9.502 1.00 90.25 97 GLU A O 1
ATOM 716 N N . THR A 1 98 ? -16.242 5.253 11.682 1.00 91.69 98 THR A N 1
ATOM 717 C CA . THR A 1 98 ? -14.856 5.686 11.897 1.00 91.69 98 THR A CA 1
ATOM 718 C C . THR A 1 98 ? -14.029 4.502 12.382 1.00 91.69 98 THR A C 1
ATOM 720 O O . THR A 1 98 ? -14.347 3.888 13.403 1.00 91.69 98 THR A O 1
ATOM 723 N N . LEU A 1 99 ? -12.950 4.200 11.667 1.00 91.12 99 LEU A N 1
ATOM 724 C CA . LEU A 1 99 ? -11.987 3.167 12.029 1.00 91.12 99 LEU A CA 1
ATOM 725 C C . LEU A 1 99 ? -10.673 3.827 12.446 1.00 91.12 99 LEU A C 1
ATOM 727 O O . LEU A 1 99 ? -10.147 4.673 11.725 1.00 91.12 99 LEU A O 1
ATOM 731 N N . ALA A 1 100 ? -10.134 3.422 13.593 1.00 91.56 100 ALA A N 1
ATOM 732 C CA . ALA A 1 100 ? -8.812 3.834 14.049 1.00 91.56 100 ALA A CA 1
ATOM 733 C C . ALA A 1 100 ? -7.803 2.706 13.808 1.00 91.56 100 ALA A C 1
ATOM 735 O O . ALA A 1 100 ? -7.960 1.597 14.317 1.00 91.56 100 ALA A O 1
ATOM 736 N N . LEU A 1 101 ? -6.757 2.991 13.042 1.00 90.06 101 LEU A N 1
ATOM 737 C CA . LEU A 1 101 ? -5.673 2.073 12.719 1.00 90.06 101 LEU A CA 1
ATOM 738 C C . LEU A 1 101 ? -4.545 2.277 13.718 1.00 90.06 101 LEU A C 1
ATOM 740 O O . LEU A 1 101 ? -3.970 3.368 13.821 1.00 90.06 101 LEU A O 1
ATOM 744 N N . THR A 1 102 ? -4.226 1.237 14.475 1.00 82.50 102 THR A N 1
ATOM 745 C CA . THR A 1 102 ? -3.247 1.326 15.554 1.00 82.50 102 THR A CA 1
ATOM 746 C C . THR A 1 102 ? -2.224 0.214 15.471 1.00 82.50 102 THR A C 1
ATOM 748 O O . THR A 1 102 ? -2.577 -0.941 15.656 1.00 82.50 102 THR A O 1
ATOM 751 N N . GLY A 1 103 ? -0.954 0.593 15.379 1.00 65.88 103 GLY A N 1
ATOM 752 C CA . GLY A 1 103 ? 0.178 -0.210 15.824 1.00 65.88 103 GLY A CA 1
ATOM 753 C C . GLY A 1 103 ? 0.473 -1.491 15.042 1.00 65.88 103 GLY A C 1
ATOM 754 O O . GLY A 1 103 ? -0.242 -1.881 14.128 1.00 65.88 103 GLY A O 1
ATOM 755 N N . ASP A 1 104 ? 1.577 -2.091 15.492 1.00 63.25 104 ASP A N 1
ATOM 756 C CA . ASP A 1 104 ? 2.191 -3.374 15.130 1.00 63.25 104 ASP A CA 1
ATOM 757 C C . ASP A 1 104 ? 1.145 -4.495 14.956 1.00 63.25 104 ASP A C 1
ATOM 759 O O . ASP A 1 104 ? 0.338 -4.708 15.874 1.00 63.25 104 ASP A O 1
ATOM 763 N N . PRO A 1 105 ? 1.136 -5.252 13.845 1.00 69.88 105 PRO A N 1
ATOM 764 C CA . PRO A 1 105 ? 2.157 -5.345 12.784 1.00 69.88 105 PRO A CA 1
ATOM 765 C C . PRO A 1 105 ? 2.212 -4.157 11.806 1.00 69.88 105 PRO A C 1
ATOM 767 O O . PRO A 1 105 ? 1.293 -3.343 11.745 1.00 69.88 105 PRO A O 1
ATOM 770 N N . SER A 1 106 ? 3.329 -4.039 11.084 1.00 84.38 106 SER A N 1
ATOM 771 C CA . SER A 1 106 ? 3.480 -3.168 9.916 1.00 84.38 106 SER A CA 1
ATOM 772 C C . SER A 1 106 ? 2.868 -3.808 8.664 1.00 84.38 106 SER A C 1
ATOM 774 O O . SER A 1 106 ? 2.597 -5.013 8.610 1.00 84.38 106 SER A O 1
ATOM 776 N N . VAL A 1 107 ? 2.627 -2.963 7.664 1.00 90.25 107 VAL A N 1
ATOM 777 C CA . VAL A 1 107 ? 2.394 -3.392 6.284 1.00 90.25 107 VAL A CA 1
ATOM 778 C C . VAL A 1 107 ? 3.673 -3.119 5.509 1.00 90.25 107 VAL A C 1
ATOM 780 O O . VAL A 1 107 ? 4.203 -2.013 5.583 1.00 90.25 107 VAL A O 1
ATOM 783 N N . ASP A 1 108 ? 4.150 -4.116 4.783 1.00 92.88 108 ASP A N 1
ATOM 784 C CA . ASP A 1 108 ? 5.300 -4.039 3.900 1.00 92.88 108 ASP A CA 1
ATOM 785 C C . ASP A 1 108 ? 4.814 -3.944 2.457 1.00 92.88 108 ASP A C 1
ATOM 787 O O . ASP A 1 108 ? 3.935 -4.690 2.024 1.00 92.88 108 ASP A O 1
ATOM 791 N N . LEU A 1 109 ? 5.391 -3.013 1.713 1.00 92.62 109 LEU A N 1
ATOM 792 C CA . LEU A 1 109 ? 5.181 -2.833 0.290 1.00 92.62 109 LEU A CA 1
ATOM 793 C C . LEU A 1 109 ? 6.518 -3.043 -0.408 1.00 92.62 109 LEU A C 1
ATOM 795 O O . LEU A 1 109 ? 7.487 -2.339 -0.123 1.00 92.62 109 LEU A O 1
ATOM 799 N N . HIS A 1 110 ? 6.546 -3.994 -1.330 1.00 93.69 110 HIS A N 1
ATOM 800 C CA . HIS A 1 110 ? 7.682 -4.261 -2.192 1.00 93.69 110 HIS A CA 1
ATOM 801 C C . HIS A 1 110 ? 7.257 -4.039 -3.634 1.00 93.69 110 HIS A C 1
ATOM 803 O O . HIS A 1 110 ? 6.296 -4.642 -4.100 1.00 93.69 110 HIS A O 1
ATOM 809 N N . MET A 1 111 ? 7.952 -3.148 -4.322 1.00 92.44 111 MET A N 1
ATOM 810 C CA . MET A 1 111 ? 7.688 -2.817 -5.712 1.00 92.44 111 MET A CA 1
ATOM 811 C C . MET A 1 111 ? 8.956 -3.051 -6.512 1.00 92.44 111 MET A C 1
ATOM 813 O O . MET A 1 111 ? 9.991 -2.472 -6.186 1.00 92.44 111 MET A O 1
ATOM 817 N N . GLU A 1 112 ? 8.863 -3.831 -7.580 1.00 93.31 112 GLU A N 1
ATOM 818 C CA . GLU A 1 112 ? 9.929 -4.004 -8.557 1.00 93.31 112 GLU A CA 1
ATOM 819 C C . GLU A 1 112 ? 9.432 -3.597 -9.937 1.00 93.31 112 GLU A C 1
ATOM 821 O O . GLU A 1 112 ? 8.289 -3.806 -10.330 1.00 93.31 112 GLU A O 1
ATOM 826 N N . ARG A 1 113 ? 10.313 -2.960 -10.694 1.00 91.56 113 ARG A N 1
ATOM 827 C CA . ARG A 1 113 ? 10.075 -2.618 -12.083 1.00 91.56 113 ARG A CA 1
ATOM 828 C C . ARG A 1 113 ? 11.349 -2.847 -12.856 1.00 91.56 113 ARG A C 1
ATOM 830 O O . ARG A 1 113 ? 12.410 -2.362 -12.463 1.00 91.56 113 ARG A O 1
ATOM 837 N N . TRP A 1 114 ? 11.242 -3.480 -14.012 1.00 93.38 114 TRP A N 1
ATOM 838 C CA . TRP A 1 114 ? 12.331 -3.479 -14.977 1.00 93.38 114 TRP A CA 1
ATOM 839 C C . TRP A 1 114 ? 11.843 -3.092 -16.364 1.00 93.38 114 TRP A C 1
ATOM 841 O O . TRP A 1 114 ? 10.671 -3.238 -16.702 1.00 93.38 114 TRP A O 1
ATOM 851 N N . TYR A 1 115 ? 12.745 -2.524 -17.157 1.00 91.88 115 TYR A N 1
ATOM 852 C CA . TYR A 1 115 ? 12.452 -2.106 -18.521 1.00 91.88 115 TYR A CA 1
ATOM 853 C C . TYR A 1 115 ? 13.676 -2.294 -19.409 1.00 91.88 115 TYR A C 1
ATOM 855 O O . TYR A 1 115 ? 14.752 -1.773 -19.107 1.00 91.88 115 TYR A O 1
ATOM 863 N N . ALA A 1 116 ? 13.501 -3.019 -20.510 1.00 92.62 116 ALA A N 1
ATOM 864 C CA . ALA A 1 116 ? 14.497 -3.227 -21.547 1.00 92.62 116 ALA A CA 1
ATOM 865 C C . ALA A 1 116 ? 14.181 -2.330 -22.751 1.00 92.62 116 ALA A C 1
ATOM 867 O O . ALA A 1 116 ? 13.212 -2.530 -23.482 1.00 92.62 116 ALA A O 1
ATOM 868 N N . SER A 1 117 ? 15.023 -1.322 -22.970 1.00 87.12 117 SER A N 1
ATOM 869 C CA . SER A 1 117 ? 14.761 -0.287 -23.975 1.00 87.12 117 SER A CA 1
ATOM 870 C C . SER A 1 117 ? 14.846 -0.777 -25.424 1.00 87.12 117 SER A C 1
ATOM 872 O O . SER A 1 117 ? 14.138 -0.239 -26.271 1.00 87.12 117 SER A O 1
ATOM 874 N N . GLU A 1 118 ? 15.651 -1.804 -25.722 1.00 87.31 118 GLU A N 1
ATOM 875 C CA . GLU A 1 118 ? 15.741 -2.365 -27.080 1.00 87.31 118 GLU A CA 1
ATOM 876 C C . GLU A 1 118 ? 14.499 -3.173 -27.486 1.00 87.31 118 GLU A C 1
ATOM 878 O O . GLU A 1 118 ? 14.131 -3.165 -28.662 1.00 87.31 118 GLU A O 1
ATOM 883 N N . SER A 1 119 ? 13.872 -3.885 -26.543 1.00 85.00 119 SER A N 1
ATOM 884 C CA . SER A 1 119 ? 12.655 -4.668 -26.795 1.00 85.00 119 SER A CA 1
ATOM 885 C C . SER A 1 119 ? 11.369 -3.885 -26.535 1.00 85.00 119 SER A C 1
ATOM 887 O O . SER A 1 119 ? 10.307 -4.348 -26.936 1.00 85.00 119 SER A O 1
ATOM 889 N N . GLU A 1 120 ? 11.460 -2.710 -25.905 1.00 88.81 120 GLU A N 1
ATOM 890 C CA . GLU A 1 120 ? 10.311 -1.934 -25.413 1.00 88.81 120 GLU A C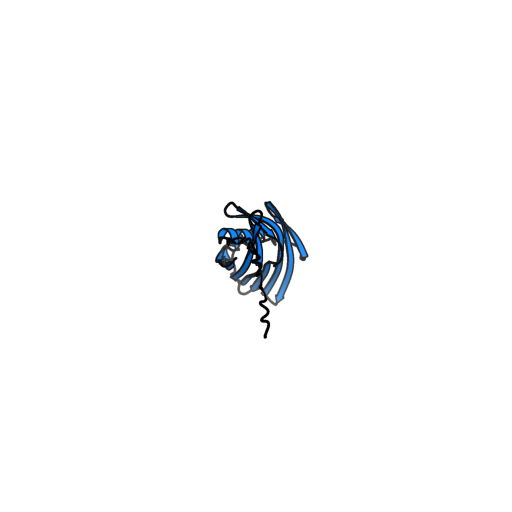A 1
ATOM 891 C C . GLU A 1 120 ? 9.384 -2.762 -24.504 1.00 88.81 120 GLU A C 1
ATOM 893 O O . GLU A 1 120 ? 8.167 -2.563 -24.475 1.00 88.81 120 GLU A O 1
ATOM 898 N N . GLU A 1 121 ? 9.978 -3.701 -23.767 1.00 91.06 121 GLU A N 1
ATOM 899 C CA . GLU A 1 121 ? 9.307 -4.614 -22.845 1.00 91.06 121 GLU A CA 1
ATOM 900 C C . GLU A 1 121 ? 9.799 -4.365 -21.421 1.00 91.06 121 GLU A C 1
ATOM 902 O O . GLU A 1 121 ? 10.937 -3.947 -21.187 1.00 91.06 121 GLU A O 1
ATOM 907 N N . GLY A 1 122 ? 8.942 -4.651 -20.456 1.00 91.81 122 GLY A N 1
ATOM 908 C CA . GLY A 1 122 ? 9.278 -4.592 -19.049 1.00 91.81 122 GLY A CA 1
ATOM 909 C C . GLY A 1 122 ? 8.291 -5.374 -18.208 1.00 91.81 122 GLY A C 1
ATOM 910 O O . GLY A 1 122 ? 7.383 -6.029 -18.718 1.00 91.81 122 GLY A O 1
ATOM 911 N N . GLU A 1 123 ? 8.453 -5.243 -16.909 1.00 93.75 123 GLU A N 1
ATOM 912 C CA . GLU A 1 123 ? 7.584 -5.852 -15.912 1.00 93.75 123 GLU A CA 1
ATOM 913 C C . GLU A 1 123 ? 7.442 -4.884 -14.750 1.00 93.75 123 GLU A C 1
ATOM 915 O O . GLU A 1 123 ? 8.336 -4.066 -14.486 1.00 93.75 123 GLU A O 1
ATOM 920 N N . PHE A 1 124 ? 6.289 -4.948 -14.111 1.00 91.81 124 PHE A N 1
ATOM 921 C CA . PHE A 1 124 ? 5.979 -4.232 -12.897 1.00 91.81 124 PHE A CA 1
ATOM 922 C C . PHE A 1 124 ? 5.338 -5.210 -11.927 1.00 91.81 124 PHE A C 1
ATOM 924 O O . PHE A 1 124 ? 4.271 -5.750 -12.222 1.00 91.81 124 PHE A O 1
ATOM 931 N N . ASP A 1 125 ? 5.979 -5.362 -10.779 1.00 94.19 125 ASP A N 1
ATOM 932 C CA . ASP A 1 125 ? 5.550 -6.232 -9.703 1.00 94.19 125 ASP A CA 1
ATOM 933 C C . ASP A 1 125 ? 5.333 -5.394 -8.446 1.00 94.19 125 ASP A C 1
ATOM 935 O O . ASP A 1 125 ? 6.140 -4.526 -8.097 1.00 94.19 125 ASP A O 1
ATOM 939 N N . LEU A 1 126 ? 4.221 -5.633 -7.762 1.00 93.19 126 LEU A N 1
ATOM 940 C CA . LEU A 1 126 ? 3.901 -5.015 -6.485 1.00 93.19 126 LEU A CA 1
ATOM 941 C C . LEU A 1 126 ? 3.334 -6.073 -5.547 1.00 93.19 126 LEU A C 1
ATOM 943 O O . LEU A 1 126 ? 2.256 -6.602 -5.794 1.00 93.19 126 LEU A O 1
ATOM 947 N N . THR A 1 127 ? 4.008 -6.283 -4.424 1.00 95.00 127 THR A N 1
ATOM 948 C CA . THR A 1 127 ? 3.524 -7.103 -3.315 1.00 95.00 127 THR A CA 1
ATOM 949 C C . THR A 1 127 ? 3.248 -6.208 -2.111 1.00 95.00 127 THR A C 1
ATOM 951 O O . THR A 1 127 ? 4.071 -5.371 -1.731 1.00 95.00 127 THR A O 1
ATOM 954 N N . VAL A 1 128 ? 2.090 -6.391 -1.482 1.00 94.31 128 VAL A N 1
ATOM 955 C CA . VAL A 1 128 ? 1.695 -5.731 -0.236 1.00 94.31 128 VAL A CA 1
ATOM 956 C C . VAL A 1 128 ? 1.355 -6.802 0.789 1.00 94.31 128 VAL A C 1
ATOM 958 O O . VAL A 1 128 ? 0.364 -7.512 0.649 1.00 94.31 128 VAL A O 1
ATOM 961 N N . THR A 1 129 ? 2.164 -6.915 1.836 1.00 95.38 129 THR A N 1
ATOM 962 C CA . THR A 1 129 ? 2.035 -7.968 2.851 1.00 95.38 129 THR A CA 1
ATOM 963 C C . THR A 1 129 ? 2.023 -7.393 4.259 1.00 95.38 129 THR A C 1
ATOM 965 O O . THR A 1 129 ? 2.392 -6.246 4.492 1.00 95.38 129 THR A O 1
ATOM 968 N N . GLY A 1 130 ? 1.576 -8.182 5.231 1.00 93.75 130 GLY A N 1
ATOM 969 C CA . GLY A 1 130 ? 1.643 -7.828 6.644 1.00 93.75 130 GLY A CA 1
ATOM 970 C C . GLY A 1 130 ? 0.267 -7.796 7.281 1.00 93.75 130 GLY A C 1
ATOM 971 O O . GLY A 1 130 ? -0.583 -8.650 7.020 1.00 93.75 130 GLY A O 1
ATOM 972 N N . ALA A 1 131 ? 0.052 -6.861 8.198 1.00 92.50 131 ALA A N 1
ATOM 973 C CA . ALA A 1 131 ? -1.244 -6.717 8.843 1.00 92.50 131 ALA A CA 1
ATOM 974 C C . ALA A 1 131 ? -1.402 -5.340 9.489 1.00 92.50 131 ALA A C 1
ATOM 976 O O . ALA A 1 131 ? -0.433 -4.637 9.745 1.00 92.50 131 ALA A O 1
ATOM 977 N N . VAL A 1 132 ? -2.638 -4.988 9.817 1.00 90.69 132 VAL A N 1
ATOM 978 C CA . VAL A 1 132 ? -2.977 -3.792 10.585 1.00 90.69 132 VAL A CA 1
ATOM 979 C C . VAL A 1 132 ? -4.003 -4.141 11.648 1.00 90.69 132 VAL A C 1
ATOM 981 O O . VAL A 1 132 ? -4.973 -4.856 11.388 1.00 90.69 132 VAL A O 1
ATOM 984 N N . THR A 1 133 ? -3.813 -3.626 12.860 1.00 91.00 133 THR A N 1
ATOM 985 C CA . THR A 1 133 ? -4.875 -3.678 13.867 1.00 91.00 133 THR A CA 1
ATOM 986 C C . THR A 1 133 ? -5.792 -2.479 13.677 1.00 91.00 133 THR A C 1
ATOM 988 O O . THR A 1 133 ? -5.344 -1.329 13.684 1.00 91.00 133 THR A O 1
ATOM 991 N N . TRP A 1 134 ? -7.084 -2.742 13.523 1.00 89.50 134 TRP A N 1
ATOM 992 C CA . TRP A 1 134 ? -8.109 -1.708 13.434 1.00 89.50 134 TRP A CA 1
ATOM 993 C C . TRP A 1 134 ? -8.963 -1.710 14.698 1.00 89.50 134 TRP A C 1
ATOM 995 O O . TRP A 1 134 ? -9.061 -2.717 15.400 1.00 89.50 134 TRP A O 1
ATOM 1005 N N . ARG A 1 135 ? -9.583 -0.569 14.993 1.00 89.06 135 ARG A N 1
ATOM 1006 C CA . ARG A 1 135 ? -10.538 -0.391 16.086 1.00 89.06 135 ARG A CA 1
ATOM 1007 C C . ARG A 1 135 ? -11.784 0.326 15.596 1.00 89.06 135 ARG A C 1
ATOM 1009 O O . ARG A 1 135 ? -11.668 1.297 14.851 1.00 89.06 135 ARG A O 1
ATOM 1016 N N . ARG A 1 136 ? -12.952 -0.124 16.052 1.00 86.38 136 ARG A N 1
ATOM 1017 C CA . ARG A 1 136 ? -14.244 0.547 15.860 1.00 86.38 136 ARG A CA 1
ATOM 1018 C C . ARG A 1 136 ? -14.768 1.032 17.205 1.00 86.38 136 ARG A C 1
ATOM 1020 O O . ARG A 1 136 ? -14.910 0.233 18.136 1.00 86.38 136 ARG A O 1
ATOM 1027 N N . ASP A 1 137 ? -15.057 2.328 17.280 1.00 77.19 137 ASP A N 1
ATOM 1028 C CA . ASP A 1 137 ? -15.493 3.008 18.500 1.00 77.19 137 ASP A CA 1
ATOM 1029 C C . ASP A 1 137 ? -14.595 2.661 19.711 1.00 77.19 137 ASP A C 1
ATOM 1031 O O . ASP A 1 137 ? -13.369 2.569 19.598 1.00 77.19 137 ASP A O 1
ATOM 1035 N N . ASP A 1 138 ? -15.192 2.472 20.891 1.00 65.81 138 ASP A N 1
ATOM 1036 C CA . ASP A 1 138 ? -14.443 2.355 22.138 1.00 65.81 138 ASP A CA 1
ATOM 1037 C C . ASP A 1 138 ? -13.752 0.994 22.345 1.00 65.81 138 ASP A C 1
ATOM 1039 O O . ASP A 1 138 ? -12.769 0.961 23.085 1.00 65.81 138 ASP A O 1
ATOM 1043 N N . ASN A 1 139 ? -14.182 -0.127 21.734 1.00 57.00 139 ASN A N 1
ATOM 1044 C CA . ASN A 1 139 ? -13.714 -1.447 22.211 1.00 57.00 139 ASN A CA 1
ATOM 1045 C C . ASN A 1 139 ? -13.435 -2.556 21.172 1.00 57.00 139 ASN A C 1
ATOM 1047 O O . ASN A 1 139 ? -12.572 -3.385 21.447 1.00 57.00 139 ASN A O 1
ATOM 1051 N N . ILE A 1 140 ? -14.015 -2.566 19.964 1.00 68.62 140 ILE A N 1
ATOM 1052 C CA . ILE A 1 140 ? -13.823 -3.724 19.067 1.00 68.62 140 ILE A CA 1
ATOM 1053 C C . ILE A 1 140 ? -12.539 -3.552 18.258 1.00 68.62 140 ILE A C 1
ATOM 1055 O O . ILE A 1 140 ? -12.477 -2.680 17.392 1.00 68.62 140 ILE A O 1
ATOM 1059 N N . SER A 1 141 ? -11.534 -4.386 18.535 1.00 75.69 141 SER A N 1
ATOM 1060 C CA . SER A 1 141 ? -10.294 -4.468 17.761 1.00 75.69 141 SER A CA 1
ATOM 1061 C C . SER A 1 141 ? -10.105 -5.842 17.133 1.00 75.69 141 SER A C 1
ATOM 1063 O O . SER A 1 141 ? -10.270 -6.843 17.831 1.00 75.69 141 SER A O 1
ATOM 1065 N N . ASP A 1 142 ? -9.669 -5.890 15.877 1.00 82.94 142 ASP A N 1
ATOM 1066 C CA . ASP A 1 142 ? -9.185 -7.125 15.256 1.00 82.94 142 ASP A CA 1
ATOM 1067 C C . ASP A 1 142 ? -7.979 -6.858 14.352 1.00 82.94 142 ASP A C 1
ATOM 1069 O O . ASP A 1 142 ? -7.654 -5.712 14.021 1.00 82.94 142 ASP A O 1
ATOM 1073 N N . ARG A 1 143 ? -7.305 -7.938 13.964 1.00 89.50 143 ARG A N 1
ATOM 1074 C CA . ARG A 1 143 ? -6.185 -7.929 13.032 1.00 89.50 143 ARG A CA 1
ATOM 1075 C C . ARG A 1 143 ? -6.704 -8.139 11.613 1.00 89.50 143 ARG A C 1
ATOM 1077 O O . ARG A 1 143 ? -7.290 -9.168 11.300 1.00 89.50 143 ARG A O 1
ATOM 1084 N N . CYS A 1 144 ? -6.451 -7.171 10.747 1.00 90.75 144 CYS A N 1
ATOM 1085 C CA . CYS A 1 144 ? -6.609 -7.324 9.311 1.00 90.75 144 CYS A CA 1
ATOM 1086 C C . CYS A 1 144 ? -5.276 -7.768 8.707 1.00 90.75 144 CYS A C 1
ATOM 1088 O O . CYS A 1 144 ? -4.312 -7.010 8.750 1.00 90.75 144 CYS A O 1
ATOM 1090 N N . GLU A 1 145 ? -5.211 -8.982 8.167 1.00 94.19 145 GLU A N 1
ATOM 1091 C CA . GLU A 1 145 ? -4.053 -9.460 7.400 1.00 94.19 145 GLU A CA 1
ATOM 1092 C C . GLU A 1 145 ? -4.118 -8.971 5.953 1.00 94.19 145 GLU A C 1
ATOM 1094 O O . GLU A 1 145 ? -5.204 -8.867 5.385 1.00 94.19 145 GLU A O 1
ATOM 1099 N N . VAL A 1 146 ? -2.962 -8.636 5.386 1.00 94.19 146 VAL A N 1
ATOM 1100 C CA . VAL A 1 146 ? -2.809 -8.142 4.016 1.00 94.19 146 VAL A CA 1
ATOM 1101 C C . VAL A 1 146 ? -1.827 -9.062 3.305 1.00 94.19 146 VAL A C 1
ATOM 1103 O O . VAL A 1 146 ? -0.747 -9.323 3.836 1.00 94.19 146 VAL A O 1
ATOM 1106 N N . ASP A 1 147 ? -2.221 -9.564 2.143 1.00 96.81 147 ASP A N 1
ATOM 1107 C CA . ASP A 1 147 ? -1.406 -10.392 1.256 1.00 96.81 147 ASP A CA 1
ATOM 1108 C C . ASP A 1 147 ? -1.929 -10.189 -0.170 1.00 96.81 147 ASP A C 1
ATOM 1110 O O . ASP A 1 147 ? -2.889 -10.837 -0.584 1.00 96.81 147 ASP A O 1
ATOM 1114 N N . LEU A 1 148 ? -1.411 -9.175 -0.859 1.00 95.62 148 LEU A N 1
ATOM 1115 C CA . LEU A 1 148 ? -1.873 -8.740 -2.175 1.00 95.62 148 LEU A CA 1
ATOM 1116 C C . LEU A 1 148 ? -0.698 -8.661 -3.138 1.00 95.62 148 LEU A C 1
ATOM 1118 O O . LEU A 1 148 ? 0.336 -8.099 -2.790 1.00 95.62 148 LEU A O 1
ATOM 1122 N N . ASP A 1 149 ? -0.913 -9.112 -4.364 1.00 96.31 149 ASP A N 1
ATOM 1123 C CA . ASP A 1 149 ? 0.078 -9.105 -5.429 1.00 96.31 149 ASP A CA 1
ATOM 1124 C C . ASP A 1 149 ? -0.489 -8.490 -6.708 1.00 96.31 149 ASP A C 1
ATOM 1126 O O . ASP A 1 149 ? -1.685 -8.584 -7.012 1.00 96.31 149 ASP A O 1
ATOM 1130 N N . LEU A 1 150 ? 0.399 -7.881 -7.480 1.00 94.19 150 LEU A N 1
ATOM 1131 C CA . LEU A 1 150 ? 0.159 -7.415 -8.830 1.00 94.19 150 LEU A CA 1
ATOM 1132 C C . LEU A 1 150 ? 1.395 -7.712 -9.675 1.00 94.19 150 LEU A C 1
ATOM 1134 O O . LEU A 1 150 ? 2.480 -7.277 -9.316 1.00 94.19 150 LEU A O 1
ATOM 1138 N N . GLU A 1 151 ? 1.199 -8.380 -10.808 1.00 94.06 151 GLU A N 1
ATOM 1139 C CA . GLU A 1 151 ? 2.233 -8.649 -11.813 1.00 94.06 151 GLU A CA 1
ATOM 1140 C C . GLU A 1 151 ? 1.729 -8.154 -13.176 1.00 94.06 151 GLU A C 1
ATOM 1142 O O . GLU A 1 151 ? 0.647 -8.543 -13.637 1.00 94.06 151 GLU A O 1
ATOM 1147 N N . VAL A 1 152 ? 2.490 -7.278 -13.834 1.00 92.38 152 VAL A N 1
ATOM 1148 C CA . VAL A 1 152 ? 2.092 -6.650 -15.103 1.00 92.38 152 VAL A CA 1
ATOM 1149 C C . VAL A 1 152 ? 3.242 -6.637 -16.090 1.00 92.38 152 VAL A C 1
ATOM 1151 O O . VAL A 1 152 ? 4.283 -6.030 -15.852 1.00 92.38 152 VAL A O 1
ATOM 1154 N N . ALA A 1 153 ? 3.009 -7.193 -17.276 1.00 90.62 153 ALA A N 1
ATOM 1155 C CA . ALA A 1 153 ? 3.905 -6.988 -18.406 1.00 90.62 153 ALA A CA 1
ATOM 1156 C C . ALA A 1 153 ? 3.776 -5.548 -18.936 1.00 90.62 153 ALA A C 1
ATOM 1158 O O . ALA A 1 153 ? 2.703 -5.115 -19.367 1.00 90.62 153 ALA A O 1
ATOM 1159 N N . LEU A 1 154 ? 4.885 -4.812 -18.947 1.00 87.56 154 LEU A N 1
ATOM 1160 C CA . LEU A 1 154 ? 4.972 -3.472 -19.516 1.00 87.56 154 LEU A CA 1
ATOM 1161 C C . LEU A 1 154 ? 5.354 -3.550 -20.998 1.00 87.56 154 LEU A C 1
ATOM 1163 O O . LEU A 1 154 ? 6.263 -4.281 -21.385 1.00 87.56 154 LEU A O 1
ATOM 1167 N N . GLY A 1 155 ? 4.691 -2.749 -21.824 1.00 87.19 155 GLY A N 1
ATOM 1168 C CA . GLY A 1 155 ? 5.072 -2.485 -23.208 1.00 87.19 155 GLY A CA 1
ATOM 1169 C C . GLY A 1 155 ? 5.371 -1.002 -23.434 1.00 87.19 155 GLY A C 1
ATOM 1170 O O . GLY A 1 155 ? 5.174 -0.172 -22.545 1.00 87.19 155 GLY A O 1
ATOM 1171 N N . ALA A 1 156 ? 5.756 -0.650 -24.664 1.00 78.19 156 ALA A N 1
ATOM 1172 C CA . ALA A 1 156 ? 6.112 0.713 -25.093 1.00 78.19 156 ALA A CA 1
ATOM 1173 C C . ALA A 1 156 ? 5.105 1.823 -24.706 1.00 78.19 156 ALA A C 1
ATOM 1175 O O . ALA A 1 156 ? 5.450 3.008 -24.686 1.00 78.19 156 ALA A O 1
ATOM 1176 N N . HIS A 1 157 ? 3.844 1.463 -24.450 1.00 77.69 157 HIS A N 1
ATOM 1177 C CA . HIS A 1 157 ? 2.739 2.388 -24.189 1.00 77.69 157 HIS A CA 1
ATOM 1178 C C . HIS A 1 157 ? 1.874 1.991 -22.984 1.00 77.69 157 HIS A C 1
ATOM 1180 O O . HIS A 1 157 ? 0.714 2.398 -22.931 1.00 77.69 157 HIS A O 1
ATOM 1186 N N . THR A 1 158 ? 2.389 1.189 -22.046 1.00 80.38 158 THR A N 1
ATOM 1187 C CA . THR A 1 158 ? 1.632 0.872 -20.825 1.00 80.38 158 THR A CA 1
ATOM 1188 C C . THR A 1 158 ? 1.451 2.140 -19.996 1.00 80.38 158 THR A C 1
ATOM 1190 O O . THR A 1 158 ? 2.437 2.743 -19.567 1.00 80.38 158 THR A O 1
ATOM 1193 N N . ASN A 1 159 ? 0.200 2.558 -19.795 1.00 76.62 159 ASN A N 1
ATOM 1194 C CA . ASN A 1 159 ? -0.126 3.639 -18.870 1.00 76.62 159 ASN A CA 1
ATOM 1195 C C . ASN A 1 159 ? -0.355 3.070 -17.469 1.00 76.62 159 ASN A C 1
ATOM 1197 O O . ASN A 1 159 ? -0.619 1.884 -17.298 1.00 76.62 159 ASN A O 1
ATOM 1201 N N . GLU A 1 160 ? -0.305 3.933 -16.461 1.00 67.50 160 GLU A N 1
ATOM 1202 C CA . GLU A 1 160 ? -0.542 3.544 -15.065 1.00 67.50 160 GLU A CA 1
ATOM 1203 C C . GLU A 1 160 ? -1.975 3.041 -14.833 1.00 67.50 160 GLU A C 1
ATOM 1205 O O . GLU A 1 160 ? -2.193 2.136 -14.034 1.00 67.50 160 GLU A O 1
ATOM 1210 N N . ASP A 1 161 ? -2.938 3.563 -15.597 1.00 72.50 161 ASP A N 1
ATOM 1211 C CA . ASP A 1 161 ? -4.326 3.084 -15.601 1.00 72.50 161 ASP A CA 1
ATOM 1212 C C . ASP A 1 161 ? -4.466 1.663 -16.189 1.00 72.50 161 ASP A C 1
ATOM 1214 O O . ASP A 1 161 ? -5.483 1.007 -15.972 1.00 72.50 161 ASP A O 1
ATOM 1218 N N . ASP A 1 162 ? -3.450 1.178 -16.914 1.00 81.94 162 ASP A N 1
ATOM 1219 C CA . ASP A 1 162 ? -3.421 -0.148 -17.541 1.00 81.94 162 ASP A CA 1
ATOM 1220 C C . ASP A 1 162 ? -2.702 -1.197 -16.668 1.00 81.94 162 ASP A C 1
ATOM 1222 O O . ASP A 1 162 ? -2.542 -2.343 -17.090 1.00 81.94 162 ASP A O 1
ATOM 1226 N N . LEU A 1 163 ? -2.277 -0.830 -15.451 1.00 83.62 163 LEU A N 1
ATOM 1227 C CA . LEU A 1 163 ? -1.576 -1.725 -14.524 1.00 83.62 163 LEU A CA 1
ATOM 1228 C C . LEU A 1 163 ? -2.501 -2.746 -13.838 1.00 83.62 163 LEU A C 1
ATOM 1230 O O . LEU A 1 163 ? -2.029 -3.536 -13.043 1.00 83.62 163 LEU A O 1
ATOM 1234 N N . GLY A 1 164 ? -3.799 -2.777 -14.142 1.00 89.00 164 GLY A N 1
ATOM 1235 C CA . GLY A 1 164 ? -4.711 -3.807 -13.637 1.00 89.00 164 GLY A CA 1
ATOM 1236 C C . GLY A 1 164 ? -5.035 -3.689 -12.144 1.00 89.00 164 GLY A C 1
ATOM 1237 O O . GLY A 1 164 ? -5.106 -2.588 -11.590 1.00 89.00 164 GLY A O 1
ATOM 1238 N N . ASP A 1 165 ? -5.279 -4.837 -11.511 1.00 92.44 165 ASP A N 1
ATOM 1239 C CA . ASP A 1 165 ? -5.809 -4.936 -10.152 1.00 92.44 165 ASP A CA 1
ATOM 1240 C C . ASP A 1 165 ? -4.831 -5.693 -9.244 1.00 92.44 165 ASP A C 1
ATOM 1242 O O . ASP A 1 165 ? -4.319 -6.747 -9.620 1.00 92.44 165 ASP A O 1
ATOM 1246 N N . LEU A 1 166 ? -4.606 -5.189 -8.026 1.00 92.81 166 LEU A N 1
ATOM 1247 C CA . LEU A 1 166 ? -3.999 -5.985 -6.962 1.00 92.81 166 LEU A CA 1
ATOM 1248 C C . LEU A 1 166 ? -4.969 -7.094 -6.561 1.00 92.81 166 LEU A C 1
ATOM 1250 O O . LEU A 1 166 ? -6.140 -6.826 -6.275 1.00 92.81 166 LEU A O 1
ATOM 1254 N N . THR A 1 167 ? -4.467 -8.320 -6.479 1.00 96.56 167 THR A N 1
ATOM 1255 C CA . THR A 1 167 ? -5.259 -9.505 -6.145 1.00 96.56 167 THR A CA 1
ATOM 1256 C C . THR A 1 167 ? -4.669 -10.254 -4.963 1.00 96.56 167 THR A C 1
ATOM 1258 O O . THR A 1 167 ? -3.457 -10.287 -4.792 1.00 96.56 167 THR A O 1
ATOM 1261 N N . GLY A 1 168 ? -5.516 -10.858 -4.132 1.00 96.75 168 GLY A N 1
ATOM 1262 C CA . GLY A 1 168 ? -5.061 -11.670 -3.003 1.00 96.75 168 GLY A CA 1
ATOM 1263 C C . GLY A 1 168 ? -6.030 -11.640 -1.829 1.00 96.75 168 GLY A C 1
ATOM 1264 O O . GLY A 1 168 ? -7.244 -11.560 -2.021 1.00 96.75 168 GLY A O 1
ATOM 1265 N N . LEU A 1 169 ? -5.499 -11.714 -0.611 1.00 97.12 169 LEU A N 1
ATOM 1266 C CA . LEU A 1 169 ? -6.261 -11.698 0.631 1.00 97.12 169 LEU A CA 1
ATOM 1267 C C . LEU A 1 169 ? -6.145 -10.354 1.354 1.00 97.12 169 LEU A C 1
ATOM 1269 O O . LEU A 1 169 ? -5.059 -9.852 1.639 1.00 97.12 169 LEU A O 1
ATOM 1273 N N . LEU A 1 170 ? -7.296 -9.808 1.744 1.00 94.94 170 LEU A N 1
ATOM 1274 C CA . LEU A 1 170 ? -7.387 -8.59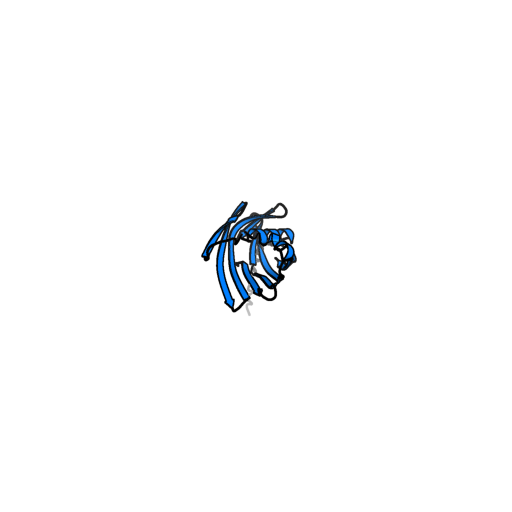7 2.551 1.00 94.94 170 LEU A CA 1
ATOM 1275 C C . LEU A 1 170 ? -8.400 -8.776 3.685 1.00 94.94 170 LEU A C 1
ATOM 1277 O O . LEU A 1 170 ? -9.595 -8.949 3.463 1.00 94.94 170 LEU A O 1
ATOM 1281 N N . CYS A 1 171 ? -7.914 -8.757 4.923 1.00 92.62 171 CYS A N 1
ATOM 1282 C CA . CYS A 1 171 ? -8.658 -9.062 6.146 1.00 92.62 171 CYS A CA 1
ATOM 1283 C C . CYS A 1 171 ? -9.470 -10.377 6.072 1.00 92.62 171 CYS A C 1
ATOM 1285 O O . CYS A 1 171 ? -10.566 -10.464 6.627 1.00 92.62 171 CYS A O 1
ATOM 1287 N N . GLY A 1 172 ? -8.948 -11.390 5.369 1.00 93.94 172 GLY A N 1
ATOM 1288 C CA . GLY A 1 172 ? -9.616 -12.682 5.163 1.00 93.94 172 GLY A CA 1
ATOM 1289 C C . GLY A 1 172 ? -10.635 -12.721 4.017 1.00 93.94 172 GLY A C 1
ATOM 1290 O O . GLY A 1 172 ? -11.328 -13.729 3.874 1.00 93.94 172 GLY A O 1
ATOM 1291 N N . HIS A 1 173 ? -10.732 -11.661 3.210 1.00 95.19 173 HIS A N 1
ATOM 1292 C CA . HIS A 1 173 ? -11.539 -11.621 1.987 1.00 95.19 173 HIS A CA 1
ATOM 1293 C C . HIS A 1 173 ? -10.656 -11.778 0.755 1.00 95.19 173 HIS A C 1
ATOM 1295 O O . HIS A 1 173 ? -9.580 -11.188 0.713 1.00 95.19 173 HIS A O 1
ATOM 1301 N N . ASP A 1 174 ? -11.144 -12.491 -0.260 1.00 97.31 174 ASP A N 1
ATOM 1302 C CA . ASP A 1 174 ? -10.580 -12.394 -1.607 1.00 97.31 174 ASP A CA 1
ATOM 1303 C C . ASP A 1 174 ? -10.822 -10.967 -2.125 1.00 97.31 174 ASP A C 1
ATOM 1305 O O . ASP A 1 174 ? -11.965 -10.494 -2.157 1.00 97.31 174 ASP A O 1
ATOM 1309 N N . ALA A 1 175 ? -9.748 -10.272 -2.483 1.00 95.25 175 ALA A N 1
ATOM 1310 C CA . ALA A 1 175 ? -9.773 -8.883 -2.910 1.00 95.25 175 ALA A CA 1
ATOM 1311 C C . ALA A 1 175 ? -9.237 -8.737 -4.338 1.00 95.25 175 ALA A C 1
ATOM 1313 O O . ALA A 1 175 ? -8.282 -9.403 -4.728 1.00 95.25 175 ALA A O 1
ATOM 1314 N N . GLU A 1 176 ? -9.864 -7.832 -5.085 1.00 94.69 176 GLU A N 1
ATOM 1315 C CA . GLU A 1 176 ? -9.459 -7.362 -6.411 1.00 94.69 176 GLU A CA 1
ATOM 1316 C C . GLU A 1 176 ? -9.593 -5.836 -6.367 1.00 94.69 176 GLU A C 1
ATOM 1318 O O . GLU A 1 176 ? -10.706 -5.304 -6.286 1.00 94.69 176 GLU A O 1
ATOM 1323 N N . ILE A 1 177 ? -8.462 -5.135 -6.262 1.00 90.44 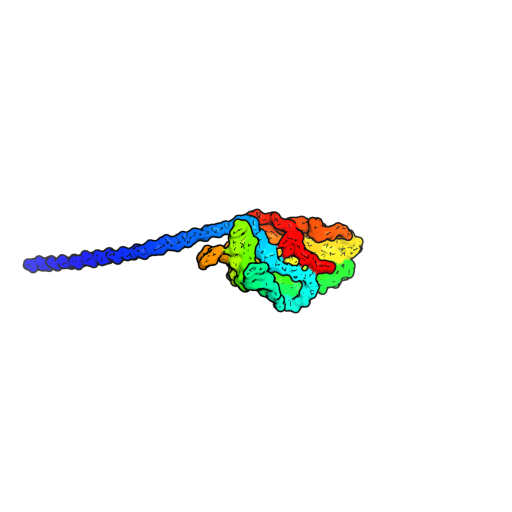177 ILE A N 1
ATOM 1324 C CA . ILE A 1 177 ? -8.422 -3.690 -6.017 1.00 90.44 177 ILE A CA 1
ATOM 1325 C C . ILE A 1 177 ? -7.680 -3.010 -7.166 1.00 90.44 177 ILE A C 1
ATOM 1327 O O . ILE A 1 177 ? -6.481 -3.243 -7.314 1.00 90.44 177 ILE A O 1
ATOM 1331 N N . PRO A 1 178 ? -8.332 -2.113 -7.926 1.00 87.94 178 PRO A N 1
ATOM 1332 C CA . PRO A 1 178 ? -7.673 -1.412 -9.019 1.00 87.94 178 PRO A CA 1
ATOM 1333 C C . PRO A 1 178 ? -6.431 -0.661 -8.555 1.00 87.94 178 PRO A C 1
ATOM 1335 O O . PRO A 1 178 ? -6.508 0.149 -7.626 1.00 87.94 178 PRO A O 1
ATOM 1338 N N . PHE A 1 179 ? -5.301 -0.887 -9.229 1.00 82.44 179 PHE A N 1
ATOM 1339 C CA . PHE A 1 179 ? -4.008 -0.291 -8.884 1.00 82.44 179 PHE A CA 1
ATOM 1340 C C . PHE A 1 179 ? -4.054 1.235 -8.671 1.00 82.44 179 PHE A C 1
ATOM 1342 O O . PHE A 1 179 ? -3.499 1.700 -7.670 1.00 82.44 179 PHE A O 1
ATOM 1349 N N . PRO A 1 180 ? -4.786 2.037 -9.480 1.00 75.00 180 PRO A N 1
ATOM 1350 C CA . PRO A 1 180 ? -4.887 3.486 -9.266 1.00 75.00 180 PRO A CA 1
ATOM 1351 C C . PRO A 1 180 ? -5.481 3.899 -7.907 1.00 75.00 180 PRO A C 1
ATOM 1353 O O . PRO A 1 180 ? -5.352 5.050 -7.493 1.00 75.00 180 PRO A O 1
ATOM 1356 N N . GLN A 1 181 ? -6.156 2.984 -7.201 1.00 68.25 181 GLN A N 1
ATOM 1357 C CA . GLN A 1 181 ? -6.684 3.222 -5.853 1.00 68.25 181 GLN A CA 1
ATOM 1358 C C . GLN A 1 181 ? -5.628 3.013 -4.755 1.00 68.25 181 GLN A C 1
ATOM 1360 O O . GLN A 1 181 ? -5.796 3.523 -3.647 1.00 68.25 181 GLN A O 1
ATOM 1365 N N . ILE A 1 182 ? -4.553 2.277 -5.059 1.00 66.81 182 ILE A N 1
ATOM 1366 C CA . ILE A 1 182 ? -3.469 1.906 -4.136 1.00 66.81 182 ILE A CA 1
ATOM 1367 C C . ILE A 1 182 ? -2.184 2.682 -4.440 1.00 66.81 182 ILE A C 1
ATOM 1369 O O . ILE A 1 182 ? -1.329 2.817 -3.574 1.00 66.81 182 ILE A O 1
ATOM 1373 N N . VAL A 1 183 ? -2.043 3.269 -5.626 1.00 61.06 183 VAL A N 1
ATOM 1374 C CA . VAL A 1 183 ? -0.918 4.147 -5.950 1.00 61.06 183 VAL A CA 1
ATOM 1375 C C . VAL A 1 183 ? -1.435 5.315 -6.778 1.00 61.06 183 VAL A C 1
ATOM 1377 O O . VAL A 1 183 ? -1.818 5.154 -7.930 1.00 61.06 183 VAL A O 1
ATOM 1380 N N . ILE A 1 184 ? -1.411 6.523 -6.208 1.00 49.88 184 ILE A N 1
ATOM 1381 C CA . ILE A 1 184 ? -1.487 7.741 -7.020 1.00 49.88 184 ILE A CA 1
ATOM 1382 C C . ILE A 1 184 ? -0.049 8.131 -7.325 1.00 49.88 184 ILE A C 1
ATOM 1384 O O . ILE A 1 184 ? 0.650 8.733 -6.500 1.00 49.88 184 ILE A O 1
ATOM 1388 N N . ALA A 1 185 ? 0.384 7.702 -8.503 1.00 38.12 185 ALA A N 1
ATOM 1389 C CA . ALA A 1 185 ? 1.630 8.096 -9.112 1.00 38.12 185 ALA A CA 1
ATOM 1390 C C . ALA A 1 185 ? 1.747 9.620 -9.172 1.00 38.12 185 ALA A C 1
ATOM 1392 O O . ALA A 1 185 ? 0.777 10.347 -9.403 1.00 38.12 185 ALA A O 1
ATOM 1393 N N . GLY A 1 186 ? 2.955 10.118 -8.942 1.00 34.50 186 GLY A N 1
ATOM 1394 C CA . GLY A 1 186 ? 3.269 11.503 -9.233 1.00 34.50 186 GLY A CA 1
ATOM 1395 C C . GLY A 1 186 ? 4.351 11.565 -10.286 1.00 34.50 186 GLY A C 1
ATOM 1396 O O . GLY A 1 186 ? 5.485 11.218 -9.983 1.00 34.50 186 GLY A O 1
ATOM 1397 N N . GLY A 1 187 ? 3.954 12.096 -11.444 1.00 31.72 187 GLY A N 1
ATOM 1398 C CA . GLY A 1 187 ? 4.763 12.951 -12.317 1.00 31.72 187 GLY A CA 1
ATOM 1399 C C . GLY A 1 187 ? 5.840 12.280 -13.146 1.00 31.72 187 GLY A C 1
ATOM 1400 O O . GLY A 1 187 ? 6.904 11.979 -12.570 1.00 31.72 187 GLY A O 1
#

pLDDT: mean 81.77, std 16.03, range [31.72, 97.31]

Radius of gyration: 25.8 Å; chains: 1; bounding box: 44×63×100 Å

Sequence (187 aa):
MKRVRYSVLLAVAAGTLACDSTETIVPLTLDQATAVLAAMVVHYAGAEEGTHVKSCPLGGAVRYTHTSDHRESGDTAWWSVDMELYPGGCEVEAGGETLALTGDPSVDLHMERWYASESEEGEFDLTVTGAVTWRRDDNISDRCEVDLDLEVALGAHTNEDDLGDLTGLLCGHDAEIPFPQIVIAGG

Secondary structure (DSSP, 8-state):
-PPPP---------------------PPPHHHHHHHHHHH----TTPPSEEEEEE-SSEEEEEEEEEEEEEEETTEEEEEEEEEEEEEEEEEEETTEEEEEESSSPEEEEEEEEEETTTTEEEEEEEEEEEEEEEETTTEEEEEEEEEEEEEEEETT--GGGS-EEEEEETTEEEEEEGGGT-----